Protein AF-A7RIT2-F1 (afdb_monomer)

Secondary structure (DSSP, 8-state):
----------------------------------------SSTTS------PPPPPHHHHHHHHHTS-EEETTEEEPPSS-HHHHHHHHHHHHHTT---PPPPPPP--S-PPP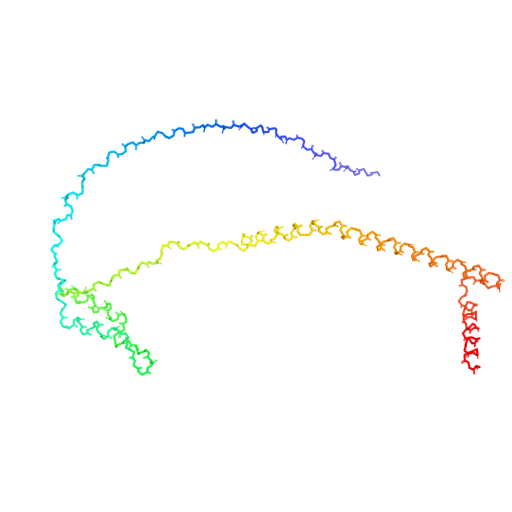---HHHHTHHHHHHHHHHHHHHHHHHHHHHHHHHHHHHHHHHHHHHHHHHHHHHHHHTT--TT-HHHHHHHHHHHHHHHHHHT--

Sequence (198 aa):
MAVEACWSCMRRNFLLAHSLRKFTTPRTLSPIFLSRSSNNAVENVMAQETKPPSVSPEVAQILEDSRPKFINNNWHKPKISARRLAELRKAYIAQGFYWPKKPMIDRGLDKTPKGHKYEREKEERLAKIEENMNNMPRIIEEYRKKMIELRSKRKDERKASNLKAVEAKRMGIHPKDPRGLAAIGQGNKNKKKFQKKV

Organism: Nematostella vectensis (NCBI:txid45351)

Solvent-accessible surface area (backbone atoms only — not comparable to full-atom values): 12991 Å² total; per-residue (Å²): 144,84,86,86,80,83,91,81,82,84,82,80,86,75,89,77,93,75,83,82,75,86,82,85,74,88,80,80,77,73,84,80,80,74,79,78,74,88,75,82,84,69,84,84,75,79,84,68,84,72,72,74,79,80,66,50,71,68,60,50,52,54,55,57,40,47,44,65,45,81,53,96,98,38,79,42,78,36,84,44,51,75,66,58,49,53,54,50,50,52,52,42,46,74,74,68,49,69,73,89,80,76,80,82,75,80,85,63,77,88,75,80,78,88,71,56,72,68,67,75,46,43,62,62,52,50,53,53,51,52,54,50,60,69,45,42,63,60,54,51,50,54,51,51,52,54,53,49,51,54,51,50,52,53,50,50,51,51,50,52,52,50,51,52,39,51,52,31,48,75,72,72,32,63,77,84,43,68,68,61,54,48,53,58,58,50,54,56,52,53,55,56,54,54,68,71,74,110

InterPro domains:
  IPR018472 Large ribosomal subunit protein mL64 [PTHR31761] (14-197)
  IPR040922 Large ribosomal subunit 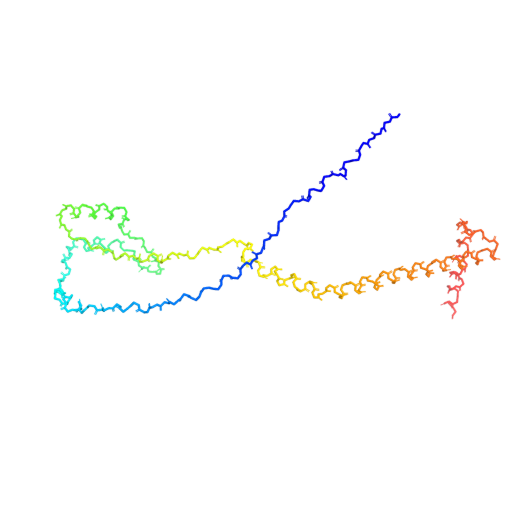protein mL59 domain [PF18126] (41-145)

Radius of gyration: 48.49 Å; Cα contacts (8 Å, |Δi|>4): 53; chains: 1; bounding box: 108×53×108 Å

Structure (mmCIF, N/CA/C/O backbone):
data_AF-A7RIT2-F1
#
_entry.id   AF-A7RIT2-F1
#
loop_
_atom_site.grou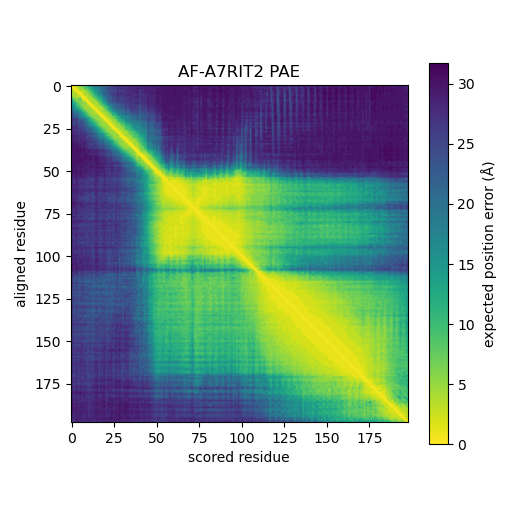p_PDB
_atom_site.id
_atom_site.type_symbol
_atom_site.label_atom_id
_atom_site.label_alt_id
_atom_site.label_comp_id
_atom_site.label_asym_id
_atom_site.label_entity_id
_atom_site.label_seq_id
_atom_site.pdbx_PDB_ins_code
_atom_site.Cartn_x
_atom_site.Cartn_y
_atom_site.Cartn_z
_atom_site.occupancy
_atom_site.B_iso_or_equiv
_atom_site.auth_seq_id
_atom_site.auth_comp_id
_atom_site.auth_asym_id
_atom_site.auth_atom_id
_atom_site.pdbx_PDB_model_num
ATOM 1 N N . MET A 1 1 ? -9.570 -21.641 -57.441 1.00 47.41 1 MET A N 1
ATOM 2 C CA . MET A 1 1 ? -10.403 -20.425 -57.369 1.00 47.41 1 MET A CA 1
ATOM 3 C C . MET A 1 1 ? -11.133 -20.433 -56.039 1.00 47.41 1 MET A C 1
ATOM 5 O O . MET A 1 1 ? -12.094 -21.168 -55.893 1.00 47.41 1 MET A O 1
ATOM 9 N N . ALA A 1 2 ? -10.615 -19.702 -55.057 1.00 42.47 2 ALA A N 1
ATOM 10 C CA . ALA A 1 2 ? -11.253 -19.505 -53.761 1.00 42.47 2 ALA A CA 1
ATOM 11 C C . ALA A 1 2 ? -11.055 -18.030 -53.407 1.00 42.47 2 ALA A C 1
ATOM 13 O O . ALA A 1 2 ? -9.924 -17.575 -53.245 1.00 42.47 2 ALA A O 1
ATOM 14 N N . VAL A 1 3 ? -12.152 -17.278 -53.434 1.00 48.59 3 VAL A N 1
ATOM 15 C CA . VAL A 1 3 ? -12.203 -15.851 -53.121 1.00 48.59 3 VAL A CA 1
ATOM 16 C C . VAL A 1 3 ? -12.725 -15.749 -51.695 1.00 48.59 3 VAL A C 1
ATOM 18 O O . VAL A 1 3 ? -13.909 -15.972 -51.459 1.00 48.59 3 VAL A O 1
ATOM 21 N N . GLU A 1 4 ? -11.839 -15.474 -50.740 1.00 55.44 4 GLU A N 1
ATOM 22 C CA . GLU A 1 4 ? -12.239 -15.203 -49.360 1.00 55.44 4 GLU A CA 1
ATOM 23 C C . GLU A 1 4 ? -12.701 -13.752 -49.225 1.00 55.44 4 GLU A C 1
ATOM 25 O O . GLU A 1 4 ? -12.009 -12.796 -49.582 1.00 55.44 4 GLU A O 1
ATOM 30 N N . ALA A 1 5 ? -13.935 -13.620 -48.749 1.00 52.91 5 ALA A N 1
ATOM 31 C CA . ALA A 1 5 ? -14.679 -12.385 -48.641 1.00 52.91 5 ALA A CA 1
ATOM 32 C C . ALA A 1 5 ? -14.211 -11.526 -47.456 1.00 52.91 5 ALA A C 1
ATOM 34 O O . ALA A 1 5 ? -14.072 -11.977 -46.320 1.00 52.91 5 ALA A O 1
ATOM 35 N N . CYS A 1 6 ? -14.032 -10.244 -47.756 1.00 51.31 6 CYS A N 1
ATOM 36 C CA . CYS A 1 6 ? -13.615 -9.165 -46.877 1.00 51.31 6 CYS A CA 1
ATOM 37 C C . CYS A 1 6 ? -14.692 -8.828 -45.824 1.00 51.31 6 CYS A C 1
ATOM 39 O O . CYS A 1 6 ? -15.740 -8.269 -46.142 1.00 51.31 6 CYS A O 1
ATOM 41 N N . TRP A 1 7 ? -14.417 -9.117 -44.550 1.00 48.72 7 TRP A N 1
ATOM 42 C CA . TRP A 1 7 ? -15.260 -8.798 -43.383 1.00 48.72 7 TRP A CA 1
ATOM 43 C C . TRP A 1 7 ? -15.098 -7.343 -42.881 1.00 48.72 7 TRP A C 1
ATOM 45 O O . TRP A 1 7 ? -15.068 -7.071 -41.683 1.00 48.72 7 TRP A O 1
ATOM 55 N N . SER A 1 8 ? -14.993 -6.372 -43.792 1.00 53.81 8 SER A N 1
ATOM 56 C CA . SER A 1 8 ? -14.710 -4.961 -43.466 1.00 53.81 8 SER A CA 1
ATOM 57 C C . SER A 1 8 ? -15.837 -4.001 -43.877 1.00 53.81 8 SER A C 1
ATOM 59 O O . SER A 1 8 ? -15.589 -2.969 -44.503 1.00 53.81 8 SER A O 1
ATOM 61 N N . CYS A 1 9 ? -17.096 -4.295 -43.538 1.00 49.44 9 CYS A N 1
ATOM 62 C CA . CYS A 1 9 ? -18.169 -3.313 -43.748 1.00 49.44 9 CYS A CA 1
ATOM 63 C C . CYS A 1 9 ? -19.374 -3.474 -42.810 1.00 49.44 9 CYS A C 1
ATOM 65 O O . CYS A 1 9 ? -20.507 -3.649 -43.238 1.00 49.44 9 CYS A O 1
ATOM 67 N N . MET A 1 10 ? -19.148 -3.365 -41.500 1.00 47.25 10 MET A N 1
ATOM 68 C CA . MET A 1 10 ? -20.218 -2.988 -40.568 1.00 47.25 10 MET A CA 1
ATOM 69 C C . MET A 1 10 ? -19.707 -1.948 -39.570 1.00 47.25 10 MET A C 1
ATOM 71 O O . MET A 1 10 ? -19.509 -2.225 -38.391 1.00 47.25 10 MET A O 1
ATOM 75 N N . ARG A 1 11 ? -19.513 -0.711 -40.043 1.00 51.12 11 ARG A N 1
ATOM 76 C CA . ARG A 1 11 ? -19.521 0.464 -39.164 1.00 51.12 11 ARG A CA 1
ATOM 77 C C . ARG A 1 11 ? -20.893 1.114 -39.255 1.00 51.12 11 ARG A C 1
ATOM 79 O O . ARG A 1 11 ? -21.190 1.874 -40.169 1.00 51.12 11 ARG A O 1
ATOM 86 N N . ARG A 1 12 ? -21.733 0.745 -38.288 1.00 53.34 12 ARG A N 1
ATOM 87 C CA . ARG A 1 12 ? -23.002 1.396 -37.973 1.00 53.34 12 ARG A CA 1
ATOM 88 C C . ARG A 1 12 ? -22.729 2.854 -37.606 1.00 53.34 12 ARG A C 1
ATOM 90 O O . ARG A 1 12 ? -22.180 3.135 -36.546 1.00 53.34 12 ARG A O 1
ATOM 97 N N . ASN A 1 13 ? -23.143 3.757 -38.486 1.00 59.09 13 ASN A N 1
ATOM 98 C CA . ASN A 1 13 ? -23.599 5.086 -38.107 1.00 59.09 13 ASN A CA 1
ATOM 99 C C . ASN A 1 13 ? -24.911 4.901 -37.352 1.00 59.09 13 ASN A C 1
ATOM 101 O O . ASN A 1 13 ? -25.901 4.529 -37.973 1.00 59.09 13 ASN A O 1
ATOM 105 N N . PHE A 1 14 ? -24.931 5.128 -36.042 1.00 49.62 14 PHE A N 1
ATOM 106 C CA . PHE A 1 14 ? -26.184 5.308 -35.318 1.00 49.62 14 PHE A CA 1
ATOM 107 C C . PHE A 1 14 ? -25.923 6.121 -34.041 1.00 49.62 14 PHE A C 1
ATOM 109 O O . PHE A 1 14 ? -25.245 5.638 -33.139 1.00 49.62 14 PHE A O 1
ATOM 116 N N . LEU A 1 15 ? -26.548 7.309 -33.994 1.00 54.47 15 LEU A N 1
ATOM 117 C CA . LEU A 1 15 ? -26.974 8.045 -32.791 1.00 54.47 15 LEU A CA 1
ATOM 118 C C . LEU A 1 15 ? -25.874 8.784 -31.995 1.00 54.47 15 LEU A C 1
ATOM 120 O O . LEU A 1 15 ? -24.779 8.283 -31.812 1.00 54.47 15 LEU A O 1
ATOM 124 N N . LEU A 1 16 ? -26.080 9.974 -31.430 1.00 57.88 16 LEU A N 1
ATOM 125 C CA . LEU A 1 16 ? -27.256 10.833 -31.296 1.00 57.88 16 LEU A CA 1
ATOM 126 C C . LEU A 1 16 ? -26.755 12.209 -30.838 1.00 57.88 16 LEU A C 1
ATOM 128 O O . LEU A 1 16 ? -25.911 12.311 -29.947 1.00 57.88 16 LEU A O 1
ATOM 132 N N . ALA A 1 17 ? -27.323 13.259 -31.420 1.00 55.44 17 ALA A N 1
ATOM 133 C CA . ALA A 1 17 ? -27.275 14.599 -30.874 1.00 55.44 17 ALA A CA 1
ATOM 134 C C . ALA A 1 17 ? -28.046 14.626 -29.547 1.00 55.44 17 ALA A C 1
ATOM 136 O O . ALA A 1 17 ? -29.240 14.336 -29.524 1.00 55.44 17 ALA A O 1
ATOM 137 N N . HIS A 1 18 ? -27.389 15.017 -28.456 1.00 57.31 18 HIS A N 1
ATOM 138 C CA . HIS A 1 18 ? -28.082 15.442 -27.246 1.00 57.31 18 HIS A CA 1
ATOM 139 C C . HIS A 1 18 ? -27.617 16.836 -26.841 1.00 57.31 18 HIS A C 1
ATOM 141 O O . HIS A 1 18 ? -26.587 17.050 -26.209 1.00 57.31 18 HIS A O 1
ATOM 147 N N . SER A 1 19 ? -28.453 17.785 -27.254 1.00 54.28 19 SER A N 1
ATOM 148 C CA . SER A 1 19 ? -28.551 19.146 -26.759 1.00 54.28 19 SER A CA 1
ATOM 149 C C . SER A 1 19 ? -28.614 19.164 -25.229 1.00 54.28 19 SER A C 1
ATOM 151 O O . SER A 1 19 ? -29.624 18.759 -24.643 1.00 54.28 19 SER A O 1
ATOM 153 N N . LEU A 1 20 ? -27.587 19.689 -24.568 1.00 55.41 20 LEU A N 1
ATOM 154 C CA . LEU A 1 20 ? -27.696 20.048 -23.158 1.00 55.41 20 LEU A CA 1
ATOM 155 C C . LEU A 1 20 ? -28.367 21.419 -23.058 1.00 55.41 20 LEU A C 1
ATOM 157 O O . LEU A 1 20 ? -27.743 22.474 -23.167 1.00 55.41 20 LEU A O 1
ATOM 161 N N . ARG A 1 21 ? -29.693 21.363 -22.895 1.00 52.91 21 ARG A N 1
ATOM 162 C CA . ARG A 1 21 ? -30.539 22.476 -22.465 1.00 52.91 21 ARG A CA 1
ATOM 163 C C . ARG A 1 21 ? -30.052 22.959 -21.100 1.00 52.91 21 ARG A C 1
ATOM 165 O O . ARG A 1 21 ? -30.035 22.205 -20.132 1.00 52.91 21 ARG A O 1
ATOM 172 N N . LYS A 1 22 ? -29.691 24.237 -21.041 1.00 49.56 22 LYS A N 1
ATOM 173 C CA . LYS A 1 22 ? -29.452 24.997 -19.814 1.00 49.56 22 LYS A CA 1
ATOM 174 C C . LYS A 1 22 ? -30.787 25.140 -19.075 1.00 49.56 22 LYS A C 1
ATOM 176 O O . LYS A 1 22 ? -31.610 25.960 -19.465 1.00 49.56 22 LYS A O 1
ATOM 181 N N . PHE A 1 23 ? -31.021 24.338 -18.040 1.00 47.19 23 PHE A N 1
ATOM 182 C CA . PHE A 1 23 ? -32.108 24.573 -17.087 1.00 47.19 23 PHE A CA 1
ATOM 183 C C . PHE A 1 23 ? -31.569 25.415 -15.930 1.00 47.19 23 PHE A C 1
ATOM 185 O O . PHE A 1 23 ? -31.073 24.904 -14.931 1.00 47.19 23 PHE A O 1
ATOM 192 N N . THR A 1 24 ? -31.637 26.732 -16.095 1.00 49.97 24 THR A N 1
ATOM 193 C CA . THR A 1 24 ? -31.546 27.694 -14.998 1.00 49.97 24 THR A CA 1
ATOM 194 C C . THR A 1 24 ? -32.960 27.949 -14.490 1.00 49.97 24 THR A C 1
ATOM 196 O O . THR A 1 24 ? -33.748 28.602 -15.170 1.00 49.97 24 THR A O 1
ATOM 199 N N . THR A 1 25 ? -33.292 27.451 -13.304 1.00 62.09 25 THR A N 1
ATOM 200 C CA . THR A 1 25 ? -34.474 27.908 -12.561 1.00 62.09 25 THR A CA 1
ATOM 201 C C . THR A 1 25 ? -34.015 28.478 -11.221 1.00 62.09 25 THR A C 1
ATOM 203 O O . THR A 1 25 ? -33.440 27.727 -10.428 1.00 62.09 25 THR A O 1
ATOM 206 N N . PRO A 1 26 ? -34.249 29.770 -10.933 1.00 53.28 26 PRO A N 1
ATOM 207 C CA . PRO A 1 26 ? -34.035 30.319 -9.603 1.00 53.28 26 PRO A CA 1
ATOM 208 C C . PRO A 1 26 ? -35.155 29.823 -8.683 1.00 53.28 26 PRO A C 1
ATOM 210 O O . PRO A 1 26 ? -36.322 30.173 -8.849 1.00 53.28 26 PRO A O 1
ATOM 213 N N . ARG A 1 27 ? -34.813 28.968 -7.717 1.00 50.34 27 ARG A N 1
ATOM 214 C CA . ARG A 1 27 ? -35.744 28.527 -6.675 1.00 50.34 27 ARG A CA 1
ATOM 215 C C . ARG A 1 27 ? -35.796 29.612 -5.601 1.00 50.34 27 ARG A C 1
ATOM 217 O O . ARG A 1 27 ? -34.951 29.654 -4.714 1.00 50.34 27 ARG A O 1
ATOM 224 N N . THR A 1 28 ? -36.773 30.504 -5.709 1.00 56.16 28 THR A N 1
ATOM 225 C CA . THR A 1 28 ? -37.146 31.442 -4.648 1.00 56.16 28 THR A CA 1
ATOM 226 C C . THR A 1 28 ? -37.662 30.640 -3.454 1.00 56.16 28 THR A C 1
ATOM 228 O O . THR A 1 28 ? -38.793 30.155 -3.460 1.00 56.16 28 THR A O 1
ATOM 231 N N . LEU A 1 29 ? -36.816 30.447 -2.444 1.00 59.72 29 LEU A N 1
ATOM 232 C CA . LEU A 1 29 ? -37.243 29.951 -1.141 1.00 59.72 29 LEU A CA 1
ATOM 233 C C . LEU A 1 29 ? -37.845 31.129 -0.376 1.00 59.72 29 LEU A C 1
ATOM 235 O O . LEU A 1 29 ? -37.134 31.977 0.153 1.00 59.72 29 LEU A O 1
ATOM 239 N N . SER A 1 30 ? -39.172 31.189 -0.358 1.00 60.19 30 SER A N 1
ATOM 240 C CA . SER A 1 30 ? -39.924 31.990 0.601 1.00 60.19 30 SER A CA 1
ATOM 241 C C . SER A 1 30 ? -39.539 31.572 2.028 1.00 60.19 30 SER A C 1
ATOM 243 O O . SER A 1 30 ? -39.531 30.368 2.309 1.00 60.19 30 SER A O 1
ATOM 245 N N . PRO A 1 31 ? -39.259 32.512 2.945 1.00 54.12 31 PRO A N 1
ATOM 246 C CA . PRO A 1 31 ? -39.079 32.178 4.347 1.00 54.12 31 PRO A CA 1
ATOM 247 C C . PRO A 1 31 ? -40.430 31.728 4.909 1.00 54.12 31 PRO A C 1
ATOM 249 O O . PRO A 1 31 ? -41.347 32.527 5.086 1.00 54.12 31 PRO A O 1
ATOM 252 N N . ILE A 1 32 ? -40.566 30.426 5.162 1.00 56.50 32 ILE A N 1
ATOM 253 C CA . ILE A 1 32 ? -41.667 29.895 5.962 1.00 56.50 32 ILE A CA 1
ATOM 254 C C . ILE A 1 32 ? -41.436 30.411 7.378 1.00 56.50 32 ILE A C 1
ATOM 256 O O . ILE A 1 32 ? -40.551 29.955 8.102 1.00 56.50 32 ILE A O 1
ATOM 260 N N . PHE A 1 33 ? -42.217 31.426 7.723 1.00 46.16 33 PHE A N 1
ATOM 261 C CA . PHE A 1 33 ? -42.331 32.012 9.044 1.00 46.16 33 PHE A CA 1
ATOM 262 C C . PHE A 1 33 ? -42.923 30.945 9.978 1.00 46.16 33 PHE A C 1
ATOM 264 O O . PHE A 1 33 ? -44.136 30.842 10.143 1.00 46.16 33 PHE A O 1
ATOM 271 N N . LEU A 1 34 ? -42.072 30.083 10.545 1.00 56.16 34 LEU A N 1
ATOM 272 C CA . LEU A 1 34 ? -42.471 29.223 11.653 1.00 56.16 34 LEU A CA 1
ATOM 273 C C . LEU A 1 34 ? -42.639 30.111 12.884 1.00 56.16 34 LEU A C 1
ATOM 275 O O . LEU A 1 34 ? -41.675 30.451 13.569 1.00 56.16 34 LEU A O 1
ATOM 279 N N . SER A 1 35 ? -43.889 30.477 13.160 1.00 55.69 35 SER A N 1
ATOM 280 C CA . SER A 1 35 ? -44.325 30.954 14.464 1.00 55.69 35 SER A CA 1
ATOM 281 C C . SER A 1 35 ? -43.945 29.902 15.507 1.00 55.69 35 SER A C 1
ATOM 283 O O . SER A 1 35 ? -44.621 28.881 15.666 1.00 55.69 35 SER A O 1
ATOM 285 N N . ARG A 1 36 ? -42.815 30.121 16.183 1.00 52.69 36 ARG A N 1
ATOM 286 C CA . ARG A 1 36 ? -42.348 29.292 17.291 1.0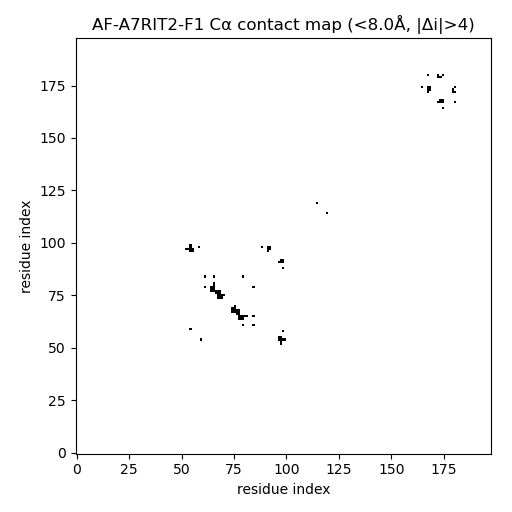0 52.69 36 ARG A CA 1
ATOM 287 C C . ARG A 1 36 ? -43.299 29.517 18.462 1.00 52.69 36 ARG A C 1
ATOM 289 O O . ARG A 1 36 ? -43.132 30.442 19.248 1.00 52.69 36 ARG A O 1
ATOM 296 N N . SER A 1 37 ? -44.336 28.686 18.488 1.00 51.06 37 SER A N 1
ATOM 297 C CA . SER A 1 37 ? -45.316 28.567 19.558 1.00 51.06 37 SER A CA 1
ATOM 298 C C . SER A 1 37 ? -44.599 28.461 20.905 1.00 51.06 37 SER A C 1
ATOM 300 O O . SER A 1 37 ? -43.675 27.665 21.090 1.00 51.06 37 SER A O 1
ATOM 302 N N . SER A 1 38 ? -45.007 29.332 21.817 1.00 54.09 38 SER A N 1
ATOM 303 C CA . SER A 1 38 ? -44.515 29.531 23.173 1.00 54.09 38 SER A CA 1
ATOM 304 C C . SER A 1 38 ? -44.908 28.383 24.110 1.00 54.09 38 SER A C 1
ATOM 306 O O . SER A 1 38 ? -45.595 28.600 25.103 1.00 54.09 38 SER A O 1
ATOM 308 N N . ASN A 1 39 ? -44.457 27.163 23.822 1.00 56.09 39 ASN A N 1
ATOM 309 C CA . ASN A 1 39 ? -44.731 25.981 24.650 1.00 56.09 39 ASN A CA 1
ATOM 310 C C . ASN A 1 39 ? -43.562 25.606 25.580 1.00 56.09 39 ASN A C 1
ATOM 312 O O . ASN A 1 39 ? -43.403 24.446 25.931 1.00 56.09 39 ASN A O 1
ATOM 316 N N . ASN A 1 40 ? -42.741 26.570 26.011 1.00 54.03 40 ASN A N 1
ATOM 317 C CA . ASN A 1 40 ? -41.611 26.306 26.919 1.00 54.03 40 ASN A CA 1
ATOM 318 C C . ASN A 1 40 ? -41.947 26.482 28.413 1.00 54.03 40 ASN A C 1
ATOM 320 O O . ASN A 1 40 ? -41.046 26.451 29.245 1.00 54.03 40 ASN A O 1
ATOM 324 N N . ALA A 1 41 ? -43.215 26.686 28.779 1.00 50.34 41 ALA A N 1
ATOM 325 C CA . ALA A 1 41 ? -43.589 27.014 30.158 1.00 50.34 41 ALA A CA 1
ATOM 326 C C . ALA A 1 41 ? -44.077 25.823 31.010 1.00 50.34 41 ALA A C 1
ATOM 328 O O . ALA A 1 41 ? -44.383 26.032 32.179 1.00 50.34 41 ALA A O 1
ATOM 329 N N . VAL A 1 42 ? -44.157 24.592 30.478 1.00 50.56 42 VAL A N 1
ATOM 330 C CA . VAL A 1 42 ? -44.819 23.472 31.196 1.00 50.56 42 VAL A CA 1
ATOM 331 C C . VAL A 1 42 ? -43.903 22.279 31.520 1.00 50.56 42 VAL A C 1
ATOM 333 O O . VAL A 1 42 ? -44.276 21.439 32.327 1.00 50.56 42 VAL A O 1
ATOM 336 N N . GLU A 1 43 ? -42.667 22.207 31.018 1.00 51.88 43 GLU A N 1
ATOM 337 C CA . GLU A 1 43 ? -41.796 21.040 31.292 1.00 51.88 43 GLU A CA 1
ATOM 338 C C . GLU A 1 43 ? -40.984 21.107 32.601 1.00 51.88 43 GLU A C 1
ATOM 340 O O . GLU A 1 43 ? -40.248 20.175 32.907 1.00 51.88 43 GLU A O 1
ATOM 345 N N . ASN A 1 44 ? -41.135 22.155 33.417 1.00 54.03 44 ASN A N 1
ATOM 346 C CA . ASN A 1 44 ? -40.336 22.339 34.642 1.00 54.03 44 ASN A CA 1
ATOM 347 C C . ASN A 1 44 ? -41.079 22.067 35.961 1.00 54.03 44 ASN A C 1
ATOM 349 O O . ASN A 1 44 ? -40.624 22.475 37.029 1.00 54.03 44 ASN A O 1
ATOM 353 N N . VAL A 1 45 ? -42.203 21.353 35.923 1.00 49.38 45 VAL A N 1
ATOM 354 C CA . VAL A 1 45 ? -42.926 20.935 37.131 1.00 49.38 45 VAL A CA 1
ATOM 355 C C . VAL A 1 45 ? -42.819 19.415 37.232 1.00 49.38 45 VAL A C 1
ATOM 357 O O . VAL A 1 45 ? -43.350 18.726 36.374 1.00 49.38 45 VAL A O 1
ATOM 360 N N . MET A 1 46 ? -42.158 18.903 38.278 1.00 47.19 46 MET A N 1
ATOM 361 C CA . MET A 1 46 ? -41.952 17.471 38.615 1.00 47.19 46 MET A CA 1
ATOM 362 C C . MET A 1 46 ? -40.582 16.846 38.292 1.00 47.19 46 MET A C 1
ATOM 364 O O . MET A 1 46 ? -40.470 15.627 38.210 1.00 47.19 46 MET A O 1
ATOM 368 N N . ALA A 1 47 ? -39.493 17.617 38.273 1.00 52.19 47 ALA A N 1
ATOM 369 C CA . ALA A 1 47 ? -38.187 17.058 38.647 1.00 52.19 47 ALA A CA 1
ATOM 370 C C . ALA A 1 47 ? -38.068 17.017 40.183 1.00 52.19 47 ALA A C 1
ATOM 372 O O . ALA A 1 47 ? -37.185 17.632 40.774 1.00 52.19 47 ALA A O 1
ATOM 373 N N . GLN A 1 48 ? -39.005 16.340 40.858 1.00 53.50 48 GLN A N 1
ATOM 374 C CA . GLN A 1 48 ? -38.748 15.934 42.234 1.00 53.50 48 GLN A CA 1
ATOM 375 C C . GLN A 1 48 ? -37.592 14.940 42.161 1.00 53.50 48 GLN A C 1
ATOM 377 O O . GLN A 1 48 ? -37.704 13.913 41.493 1.00 53.50 48 GLN A O 1
ATOM 382 N N . GLU A 1 49 ? -36.472 15.265 42.803 1.00 56.06 49 GLU A N 1
ATOM 383 C CA . GLU A 1 49 ? -35.350 14.356 43.017 1.00 56.06 49 GLU A CA 1
ATOM 384 C C . GLU A 1 49 ? -35.828 13.165 43.865 1.00 56.06 49 GLU A C 1
ATOM 386 O O . GLU A 1 49 ? -35.577 13.071 45.067 1.00 56.06 49 GLU A O 1
ATOM 391 N N . THR A 1 50 ? -36.570 12.234 43.266 1.00 60.47 50 THR A N 1
ATOM 392 C CA . THR A 1 50 ? -36.852 10.950 43.892 1.00 60.47 50 THR A CA 1
ATOM 393 C C . THR A 1 50 ? -35.515 10.238 43.965 1.00 60.47 50 THR A C 1
ATOM 395 O O . THR A 1 50 ? -35.021 9.724 42.956 1.00 60.47 50 THR A O 1
ATOM 398 N N . LYS A 1 51 ? -34.888 10.266 45.147 1.00 62.91 51 LYS A N 1
ATOM 399 C CA . LYS A 1 51 ? -33.697 9.465 45.435 1.00 62.91 51 LYS A CA 1
ATOM 400 C C . LYS A 1 51 ? -33.947 8.058 44.880 1.00 62.91 51 LYS A C 1
ATOM 402 O O . LYS A 1 51 ? -35.026 7.511 45.134 1.00 62.91 51 LYS A O 1
ATOM 407 N N . PRO A 1 52 ? -33.015 7.492 44.091 1.00 68.56 52 PRO A N 1
ATOM 408 C CA . PRO A 1 52 ? -33.211 6.164 43.535 1.00 68.56 52 PRO A CA 1
ATOM 409 C C . PRO A 1 52 ? -33.538 5.197 44.680 1.00 68.56 52 PRO A C 1
ATOM 411 O O . PRO A 1 52 ? -32.983 5.361 45.773 1.00 68.56 52 PRO A O 1
ATOM 414 N N . PRO A 1 53 ? -34.439 4.222 44.463 1.00 75.31 53 PRO A N 1
ATOM 415 C CA . PRO A 1 53 ? -34.799 3.275 45.506 1.00 75.31 53 PRO A CA 1
ATOM 416 C C . PRO A 1 53 ? -33.526 2.652 46.084 1.00 75.31 53 PRO A C 1
ATOM 418 O O . PRO A 1 53 ? -32.620 2.253 45.345 1.00 75.31 53 PRO A O 1
ATOM 421 N N . SER A 1 54 ? -33.443 2.647 47.416 1.00 82.12 54 SER A N 1
ATOM 422 C CA . SER A 1 54 ? -32.274 2.152 48.138 1.00 82.12 54 SER A CA 1
ATOM 423 C C . SER A 1 54 ? -31.992 0.704 47.730 1.00 82.12 54 SER A C 1
ATOM 425 O O . SER A 1 54 ? -32.888 -0.141 47.752 1.00 82.12 54 SER A O 1
ATOM 427 N N . VAL A 1 55 ? -30.759 0.420 47.307 1.00 88.31 55 VAL A N 1
ATOM 428 C CA . VAL A 1 55 ? -30.340 -0.932 46.914 1.00 88.31 55 VAL A CA 1
ATOM 429 C C . VAL A 1 55 ? -30.225 -1.786 48.177 1.00 88.31 55 VAL A C 1
ATOM 431 O O . VAL A 1 55 ? -29.576 -1.382 49.140 1.00 88.31 55 VAL A O 1
ATOM 434 N N . SER A 1 56 ? -30.824 -2.978 48.177 1.00 92.06 56 SER A N 1
ATOM 435 C CA . SER A 1 56 ? -30.700 -3.926 49.294 1.00 92.06 56 SER A CA 1
ATOM 436 C C . SER A 1 56 ? -29.231 -4.312 49.545 1.00 92.06 56 SER A C 1
ATOM 438 O O . SER A 1 56 ? -28.486 -4.467 48.569 1.00 92.06 56 SER A O 1
ATOM 440 N N . PRO A 1 57 ? -28.811 -4.553 50.802 1.00 93.75 57 PRO A N 1
ATOM 441 C CA . PRO A 1 57 ? -27.410 -4.820 51.146 1.00 93.75 57 PRO A CA 1
ATOM 442 C C . PRO A 1 57 ? -26.833 -6.058 50.440 1.00 93.75 57 PRO A C 1
ATOM 444 O O . PRO A 1 57 ? -25.672 -6.048 50.037 1.00 93.75 57 PRO A O 1
ATOM 447 N N . GLU A 1 58 ? -27.647 -7.091 50.202 1.00 93.38 58 GLU A N 1
ATOM 448 C CA . GLU A 1 58 ? -27.227 -8.294 49.467 1.00 93.38 58 GLU A CA 1
ATOM 449 C C . GLU A 1 58 ? -26.865 -7.985 48.009 1.00 93.38 58 GLU A C 1
ATOM 451 O O . GLU A 1 58 ? -25.797 -8.356 47.518 1.00 93.38 58 GLU A O 1
ATOM 456 N N . VAL A 1 59 ? -27.730 -7.238 47.317 1.00 94.75 59 VAL A N 1
ATOM 457 C CA . VAL A 1 59 ? -27.4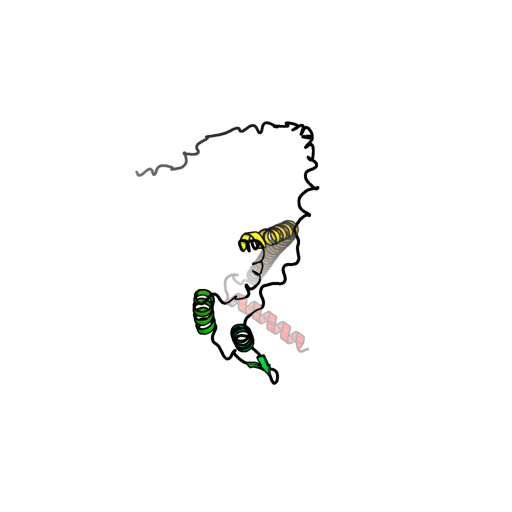81 -6.803 45.935 1.00 94.75 59 VAL A CA 1
ATOM 458 C C . VAL A 1 59 ? -26.239 -5.911 45.868 1.00 94.75 59 VAL A C 1
ATOM 460 O O . VAL A 1 59 ? -25.460 -6.035 44.923 1.00 94.75 59 VAL A O 1
ATOM 463 N N . ALA A 1 60 ? -26.001 -5.060 46.873 1.00 93.31 60 ALA A N 1
ATOM 464 C CA . ALA A 1 60 ? -24.795 -4.235 46.939 1.00 93.31 60 ALA A CA 1
ATOM 465 C C . ALA A 1 60 ? -23.513 -5.088 47.001 1.00 93.31 60 ALA A C 1
ATOM 467 O O . ALA A 1 60 ? -22.605 -4.873 46.195 1.00 93.31 60 ALA A O 1
ATOM 468 N N . GLN A 1 61 ? -23.473 -6.117 47.855 1.00 95.06 61 GLN A N 1
ATOM 469 C CA . GLN A 1 61 ? -22.331 -7.039 47.948 1.00 95.06 61 GLN A CA 1
ATOM 470 C C . GLN A 1 61 ? -22.096 -7.810 46.642 1.00 95.06 61 GLN A C 1
ATOM 472 O O . GLN A 1 61 ? -20.963 -7.906 46.166 1.00 95.06 61 GLN A O 1
ATOM 477 N N . ILE A 1 62 ? -23.165 -8.303 46.004 1.00 96.06 62 ILE A N 1
ATOM 478 C CA . ILE A 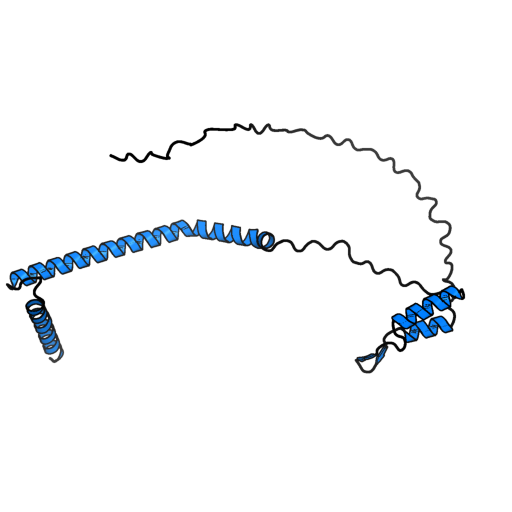1 62 ? -23.068 -8.998 44.709 1.00 96.06 62 ILE A CA 1
ATOM 479 C C . ILE A 1 62 ? -22.467 -8.072 43.643 1.00 96.06 62 ILE A C 1
ATOM 481 O O . ILE A 1 62 ? -21.641 -8.498 42.830 1.00 96.06 62 ILE A O 1
ATOM 485 N N . LEU A 1 63 ? -22.862 -6.797 43.635 1.00 94.38 63 LEU A N 1
ATOM 486 C CA . LEU A 1 63 ? -22.336 -5.814 42.691 1.00 94.38 63 LEU A CA 1
ATOM 487 C C . LEU A 1 63 ? -20.859 -5.495 42.947 1.00 94.38 63 LEU A C 1
ATOM 489 O O . LEU A 1 63 ? -20.119 -5.327 41.976 1.00 94.38 63 LEU A O 1
ATOM 493 N N . GLU A 1 64 ? -20.406 -5.455 44.197 1.00 94.69 64 GLU A N 1
ATOM 494 C CA . GLU A 1 64 ? -18.986 -5.288 44.529 1.00 94.69 64 GLU A CA 1
ATOM 495 C C . GLU A 1 64 ? -18.144 -6.486 44.082 1.00 94.69 64 GLU A C 1
ATOM 497 O O . GLU A 1 64 ? -17.116 -6.311 43.425 1.00 94.69 64 GLU A O 1
ATOM 502 N N . ASP A 1 65 ? -18.609 -7.704 44.358 1.00 96.62 65 ASP A N 1
ATOM 503 C CA . ASP A 1 65 ? -17.918 -8.943 43.982 1.00 96.62 65 ASP A CA 1
ATOM 504 C C . ASP A 1 65 ? -17.922 -9.207 42.468 1.00 96.62 65 ASP A C 1
ATOM 506 O O . ASP A 1 65 ? -17.108 -9.985 41.954 1.00 96.62 65 ASP A O 1
ATOM 510 N N . SER A 1 66 ? -18.816 -8.535 41.739 1.00 96.00 66 SER A N 1
ATOM 511 C CA . SER A 1 66 ? -18.881 -8.571 40.279 1.00 96.00 66 SER A CA 1
ATOM 512 C C . SER A 1 66 ? -17.852 -7.700 39.568 1.00 96.00 66 SER A C 1
ATOM 514 O O . SER A 1 66 ? -17.632 -7.868 38.364 1.00 96.00 66 SER A O 1
ATOM 516 N N . ARG A 1 67 ? -17.250 -6.737 40.273 1.00 94.75 67 ARG A N 1
ATOM 517 C CA . ARG A 1 67 ? -16.273 -5.819 39.686 1.00 94.75 67 ARG A CA 1
ATOM 518 C C . ARG A 1 67 ? -14.879 -6.453 39.743 1.00 94.75 67 ARG A C 1
ATOM 520 O O . ARG A 1 67 ? -14.516 -7.028 40.770 1.00 94.75 67 ARG A O 1
ATOM 527 N N . PRO A 1 68 ? -14.079 -6.365 38.664 1.00 97.25 68 PRO A N 1
ATOM 528 C CA . PRO A 1 68 ? -12.678 -6.754 38.735 1.00 97.25 68 PRO A CA 1
ATOM 529 C C . PRO A 1 68 ? -11.943 -5.832 39.714 1.00 97.25 68 PRO A C 1
ATOM 531 O O . PRO A 1 68 ? -12.240 -4.637 39.791 1.00 97.25 68 PRO A O 1
ATOM 534 N N . LYS A 1 69 ? -10.989 -6.387 40.463 1.00 97.12 69 LYS A N 1
ATOM 535 C CA . LYS A 1 69 ? -10.194 -5.639 41.446 1.00 97.12 69 LYS A CA 1
ATOM 536 C C . LYS A 1 69 ? -8.764 -5.512 40.949 1.00 97.12 69 LYS A C 1
ATOM 538 O O . LYS A 1 69 ? -8.190 -6.482 40.459 1.00 97.12 69 LYS A O 1
ATOM 543 N N . PHE A 1 70 ? -8.201 -4.320 41.081 1.00 97.44 70 PHE A N 1
ATOM 544 C CA . PHE A 1 70 ? -6.797 -4.074 40.789 1.00 97.44 70 PHE A CA 1
ATOM 545 C C . PHE A 1 70 ? -5.982 -4.317 42.063 1.00 97.44 70 PHE A C 1
ATOM 547 O O . PHE A 1 70 ? -6.161 -3.606 43.048 1.00 97.44 70 PHE A O 1
ATOM 554 N N . ILE A 1 71 ? -5.157 -5.366 42.070 1.00 96.75 71 ILE A N 1
ATOM 555 C CA . ILE A 1 71 ? -4.355 -5.791 43.227 1.00 96.75 71 ILE A CA 1
ATOM 556 C C . ILE A 1 71 ? -2.943 -6.080 42.719 1.00 96.75 71 ILE A C 1
ATOM 558 O O . ILE A 1 71 ? -2.777 -6.819 41.751 1.00 96.75 71 ILE A O 1
ATOM 562 N N . ASN A 1 72 ? -1.924 -5.507 43.363 1.00 94.75 72 ASN A N 1
ATOM 563 C CA . ASN A 1 72 ? -0.510 -5.764 43.057 1.00 94.75 72 ASN A CA 1
ATOM 564 C C . ASN A 1 72 ? -0.171 -5.612 41.560 1.00 94.75 72 ASN A C 1
ATOM 566 O O . ASN A 1 72 ? 0.430 -6.499 40.959 1.00 94.75 72 ASN A O 1
ATOM 570 N N . ASN A 1 73 ? -0.605 -4.507 40.945 1.00 96.75 73 ASN A N 1
ATOM 571 C CA . ASN A 1 73 ? -0.444 -4.207 39.515 1.00 96.75 73 ASN A CA 1
ATOM 572 C C . ASN A 1 73 ? -1.136 -5.165 38.530 1.00 96.75 73 ASN A C 1
ATOM 574 O O . ASN A 1 73 ? -0.978 -5.008 37.321 1.00 96.75 73 ASN A O 1
ATOM 578 N N . ASN A 1 74 ? -1.955 -6.101 39.012 1.00 97.12 74 ASN A N 1
ATOM 579 C CA . ASN A 1 74 ? -2.698 -7.036 38.180 1.00 97.12 74 ASN A CA 1
ATOM 580 C C . ASN A 1 74 ? -4.208 -6.864 38.361 1.00 97.12 74 ASN A C 1
ATOM 582 O O . ASN A 1 74 ? -4.724 -6.637 39.457 1.00 97.12 74 ASN A O 1
ATOM 586 N N . TRP A 1 75 ? -4.946 -7.019 37.263 1.00 97.62 75 TRP A N 1
ATOM 587 C CA . TRP A 1 75 ? -6.402 -7.076 37.298 1.00 97.62 75 TRP A CA 1
ATOM 588 C C . TRP A 1 75 ? -6.853 -8.493 37.637 1.00 97.62 75 TRP A C 1
ATOM 590 O O . TRP A 1 75 ? -6.743 -9.413 36.825 1.00 97.62 75 TRP A O 1
ATOM 600 N N . HIS A 1 76 ? -7.392 -8.670 38.837 1.00 97.25 76 HIS A N 1
ATOM 601 C CA . HIS A 1 76 ? -8.003 -9.925 39.240 1.00 97.25 76 HIS A CA 1
ATOM 602 C C . HIS A 1 76 ? -9.419 -10.034 38.674 1.00 97.25 76 HIS A C 1
ATOM 604 O O . HIS A 1 76 ? -10.198 -9.074 38.664 1.00 97.25 76 HIS A O 1
ATOM 610 N N . LYS A 1 77 ? -9.759 -11.244 38.216 1.00 97.19 77 LYS A N 1
ATOM 611 C CA . LYS A 1 77 ? -11.107 -11.589 37.756 1.00 97.19 77 LYS A CA 1
ATOM 612 C C . LYS A 1 77 ? -12.119 -11.383 38.896 1.00 97.19 77 LYS A C 1
ATOM 614 O O . LYS A 1 77 ? -11.763 -11.589 40.058 1.00 97.19 77 LYS A O 1
ATOM 619 N N . PRO A 1 78 ? -13.370 -11.003 38.587 1.00 97.88 78 PRO A N 1
ATOM 620 C CA . PRO A 1 78 ? -14.406 -10.895 39.606 1.00 97.88 78 PRO A CA 1
ATOM 621 C C . PRO A 1 78 ? -14.684 -12.260 40.241 1.00 97.88 78 PRO A C 1
ATOM 623 O O . PRO A 1 78 ? -14.528 -13.298 39.590 1.00 97.88 78 PRO A O 1
ATOM 626 N N . LYS A 1 79 ? -15.137 -12.262 41.499 1.00 97.31 79 LYS A N 1
ATOM 627 C CA . LYS A 1 79 ? -15.494 -13.506 42.199 1.00 97.31 79 LYS A CA 1
ATOM 628 C C . LYS A 1 79 ? -16.704 -14.181 41.554 1.00 97.31 79 LYS A C 1
ATOM 630 O O . LYS A 1 79 ? -16.805 -15.405 41.531 1.00 97.31 79 LYS A O 1
ATOM 635 N N . ILE A 1 80 ? -17.624 -13.374 41.023 1.00 97.00 80 ILE A N 1
ATOM 636 C CA . ILE A 1 80 ? -18.843 -13.833 40.356 1.00 97.00 80 ILE A CA 1
ATOM 637 C C . ILE A 1 80 ? -18.672 -13.670 38.844 1.00 97.00 80 ILE A C 1
ATOM 639 O O . ILE A 1 80 ? -18.378 -12.584 38.346 1.00 97.00 80 ILE A O 1
ATOM 643 N N . SER A 1 81 ? -18.884 -14.754 38.096 1.00 97.25 81 SER A N 1
ATOM 644 C CA . SER A 1 81 ? -18.858 -14.718 36.632 1.00 97.25 81 SER A CA 1
ATOM 645 C C . SER A 1 81 ? -20.032 -13.905 36.071 1.00 97.25 81 SER A C 1
ATOM 647 O O . SER A 1 81 ? -21.109 -13.845 36.665 1.00 97.25 81 SER A O 1
ATOM 649 N N . ALA A 1 82 ? -19.865 -13.318 34.882 1.00 96.19 82 ALA A N 1
ATOM 650 C CA . ALA A 1 82 ? -20.916 -12.513 34.251 1.00 96.19 82 ALA A CA 1
ATOM 651 C C . ALA A 1 82 ? -22.227 -13.297 34.036 1.00 96.19 82 ALA A C 1
ATOM 653 O O . ALA A 1 82 ? -23.313 -12.738 34.186 1.00 96.19 82 ALA A O 1
ATOM 654 N N . ARG A 1 83 ? -22.129 -14.602 33.739 1.00 97.44 83 ARG A N 1
ATOM 655 C CA . ARG A 1 83 ? -23.289 -15.494 33.607 1.00 97.44 83 ARG A CA 1
ATOM 656 C C . ARG A 1 83 ? -24.018 -15.668 34.939 1.00 97.44 83 ARG A C 1
ATOM 658 O O . ARG A 1 83 ? -25.219 -15.423 34.995 1.00 97.44 83 ARG A O 1
ATOM 665 N N . ARG A 1 84 ? -23.290 -16.014 36.008 1.00 97.94 84 ARG A N 1
ATOM 666 C CA . ARG A 1 84 ? -23.867 -16.179 37.351 1.00 97.94 84 ARG A CA 1
ATOM 667 C C . ARG A 1 84 ? -24.496 -14.877 37.847 1.00 97.94 84 ARG A C 1
ATOM 669 O O . ARG A 1 84 ? -25.565 -14.901 38.440 1.00 97.94 84 ARG A O 1
ATOM 676 N N . LEU A 1 85 ? -23.888 -13.728 37.545 1.00 97.00 85 LEU A N 1
ATOM 677 C CA . LEU A 1 85 ? -24.473 -12.422 37.847 1.00 97.00 85 LEU A CA 1
ATOM 678 C C . LEU A 1 85 ? -25.799 -12.186 37.116 1.00 97.00 85 LEU A C 1
ATOM 680 O O . LEU A 1 85 ? -26.722 -11.628 37.701 1.00 97.00 85 LEU A O 1
ATOM 684 N N . ALA A 1 86 ? -25.910 -12.588 35.847 1.00 96.62 86 ALA A N 1
ATOM 685 C CA . ALA A 1 86 ? -27.156 -12.461 35.094 1.00 96.62 86 ALA A CA 1
ATOM 686 C C . ALA A 1 86 ? -28.265 -13.368 35.656 1.00 96.62 86 ALA A C 1
ATOM 688 O O . ALA A 1 86 ? -29.422 -12.953 35.695 1.00 96.62 86 ALA A O 1
ATOM 689 N N . GLU A 1 87 ? -27.915 -14.573 36.114 1.00 97.88 87 GLU A N 1
ATOM 690 C CA . GLU A 1 87 ? -28.830 -15.495 36.802 1.00 97.88 87 GLU A CA 1
ATOM 691 C C . GLU A 1 87 ? -29.303 -14.907 38.142 1.00 97.88 87 GLU A C 1
ATOM 693 O O . GLU A 1 87 ? -30.510 -14.794 38.358 1.00 97.88 87 GLU A O 1
ATOM 698 N N . LEU A 1 88 ? -28.377 -14.423 38.983 1.00 97.06 88 LEU A N 1
ATOM 699 C CA . LEU A 1 88 ? -28.703 -13.736 40.241 1.00 97.06 88 LEU A CA 1
ATOM 700 C C . LEU A 1 88 ? -29.587 -12.512 39.995 1.00 97.06 88 LEU A C 1
ATOM 702 O O . LEU A 1 88 ? -30.617 -12.354 40.638 1.00 97.06 88 LEU A O 1
ATOM 706 N N . ARG A 1 89 ? -29.250 -11.677 39.008 1.00 96.00 89 ARG A N 1
ATOM 707 C CA . ARG A 1 89 ? -30.061 -10.513 38.645 1.00 96.00 89 ARG A CA 1
ATOM 708 C C . ARG A 1 89 ? -31.504 -10.901 38.322 1.00 96.00 89 ARG A C 1
ATOM 710 O O . ARG A 1 89 ? -32.415 -10.225 38.782 1.00 96.00 89 ARG A O 1
ATOM 717 N N . LYS A 1 90 ? -31.725 -11.964 37.541 1.00 97.06 90 LYS A N 1
ATOM 718 C CA . LYS A 1 90 ? -33.082 -12.449 37.230 1.00 97.06 90 LYS A CA 1
ATOM 719 C C . LYS A 1 90 ? -33.811 -12.923 38.489 1.00 97.06 90 LYS A C 1
ATOM 721 O O . LYS A 1 90 ? -34.966 -12.554 38.669 1.00 97.06 90 LYS A O 1
ATOM 726 N N . ALA A 1 91 ? -33.137 -13.685 39.353 1.00 97.25 91 ALA A N 1
ATOM 727 C CA . ALA A 1 91 ? -33.713 -14.198 40.597 1.00 97.25 91 ALA A CA 1
ATOM 728 C C . ALA A 1 91 ? -34.125 -13.070 41.561 1.00 97.25 91 ALA A C 1
ATOM 730 O O . ALA A 1 91 ? -35.265 -13.036 42.011 1.00 97.25 91 ALA A O 1
ATOM 731 N N . TYR A 1 92 ? -33.240 -12.102 41.807 1.00 95.44 92 TYR A N 1
ATOM 732 C CA . TYR A 1 92 ? -33.511 -10.975 42.705 1.00 95.44 92 TYR A CA 1
ATOM 733 C C . TYR A 1 92 ? -34.574 -10.018 42.147 1.00 95.44 92 TYR A C 1
ATOM 735 O O . TYR A 1 92 ? -35.405 -9.519 42.900 1.00 95.44 92 TYR A O 1
ATOM 743 N N . ILE A 1 93 ? -34.613 -9.808 40.825 1.00 95.25 93 ILE A N 1
ATOM 744 C CA . ILE A 1 93 ? -35.706 -9.056 40.188 1.00 95.25 93 ILE A CA 1
ATOM 745 C C . ILE A 1 93 ? -37.044 -9.789 40.363 1.00 95.25 93 ILE A C 1
ATOM 747 O O . ILE A 1 93 ? -38.044 -9.142 40.659 1.00 95.25 93 ILE A O 1
ATOM 751 N N . ALA A 1 94 ? -37.075 -11.119 40.218 1.00 96.38 94 ALA A N 1
ATOM 752 C CA . ALA A 1 94 ? -38.291 -11.913 40.422 1.00 96.38 94 ALA A CA 1
ATOM 753 C C . ALA A 1 94 ? -38.790 -11.873 41.878 1.00 96.38 94 ALA A C 1
ATOM 755 O O . ALA A 1 94 ? -39.991 -11.923 42.116 1.00 96.38 94 ALA A O 1
ATOM 756 N N . GLN A 1 95 ? -37.876 -11.729 42.840 1.00 95.50 95 GLN A N 1
ATOM 757 C CA . GLN A 1 95 ? -38.181 -11.529 44.261 1.00 95.50 95 GLN A CA 1
ATOM 758 C C . GLN A 1 95 ? -38.619 -10.089 44.600 1.00 95.50 95 GLN A C 1
ATOM 760 O O . GLN A 1 95 ? -38.9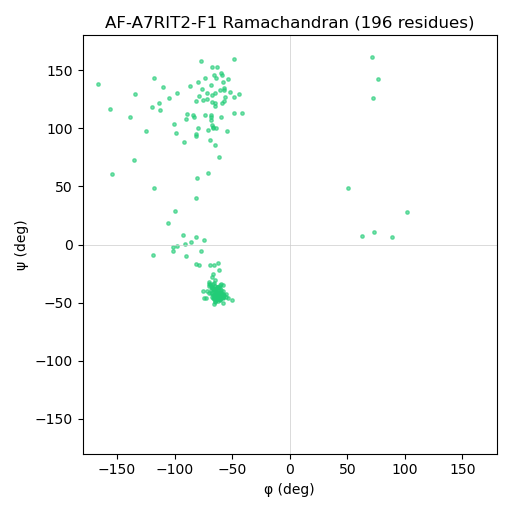97 -9.820 45.736 1.00 95.50 95 GLN A O 1
ATOM 765 N N . GLY A 1 96 ? -38.572 -9.159 43.640 1.00 93.94 96 GLY A N 1
ATOM 766 C CA . GLY A 1 96 ? -38.973 -7.762 43.829 1.00 93.94 96 GLY A CA 1
ATOM 767 C C . GLY A 1 96 ? -37.859 -6.825 44.306 1.00 93.94 96 GLY A C 1
ATOM 768 O O . GLY A 1 96 ? -38.125 -5.654 44.573 1.00 93.94 96 GLY A O 1
ATOM 769 N N . PHE A 1 97 ? -36.606 -7.286 44.385 1.00 94.31 97 PHE A N 1
ATOM 770 C CA . PHE A 1 97 ? -35.484 -6.420 44.743 1.00 94.31 97 PHE A CA 1
ATOM 771 C C . PHE A 1 97 ? -35.103 -5.478 43.599 1.00 94.31 97 PHE A C 1
ATOM 773 O O . PHE A 1 97 ? -35.083 -5.838 42.417 1.00 94.31 97 PHE A O 1
ATOM 780 N N . TYR A 1 98 ? -34.726 -4.253 43.963 1.00 93.69 98 TYR A N 1
ATOM 781 C CA . TYR A 1 98 ? -34.257 -3.259 43.009 1.00 93.69 98 TYR A CA 1
ATOM 782 C C . TYR A 1 98 ? -32.825 -3.558 42.540 1.00 93.69 98 TYR A C 1
ATOM 784 O O . TYR A 1 98 ? -31.892 -3.632 43.341 1.00 93.69 98 TYR A O 1
ATOM 792 N N . TRP A 1 99 ? -32.639 -3.677 41.219 1.00 93.00 99 TRP A N 1
ATOM 793 C CA . TRP A 1 99 ? -31.328 -3.870 40.594 1.00 93.00 99 TRP A CA 1
ATOM 794 C C . TRP A 1 99 ? -30.927 -2.650 39.749 1.00 93.00 99 TRP A C 1
ATOM 796 O O . TRP A 1 99 ? -31.622 -2.336 38.774 1.00 93.00 99 TRP A O 1
ATOM 806 N N . PRO A 1 100 ? -29.788 -1.988 40.031 1.00 91.44 100 PRO A N 1
ATOM 807 C CA . PRO A 1 100 ? -29.403 -0.770 39.326 1.00 91.44 100 PRO A CA 1
ATOM 808 C C . PRO A 1 100 ? -29.136 -1.035 37.838 1.00 91.44 100 PRO A C 1
ATOM 810 O O . PRO A 1 100 ? -28.390 -1.947 37.458 1.00 91.44 100 PRO A O 1
ATOM 813 N N . LYS A 1 101 ? -29.743 -0.220 36.969 1.00 88.00 101 LYS A N 1
ATOM 814 C CA . LYS A 1 101 ? -29.501 -0.257 35.521 1.00 88.00 101 LYS A CA 1
ATOM 815 C C . LYS A 1 101 ? -28.191 0.471 35.218 1.00 88.00 101 LYS A C 1
ATOM 817 O O . LYS A 1 101 ? -28.007 1.613 35.623 1.00 88.00 101 LYS A O 1
ATOM 822 N N . LYS A 1 102 ? -27.278 -0.184 34.493 1.00 84.50 102 LYS A N 1
ATOM 823 C CA . LYS A 1 102 ? -26.095 0.498 33.951 1.00 84.50 102 LYS A CA 1
ATOM 824 C C . LYS A 1 102 ? -26.554 1.468 32.856 1.00 84.50 102 LYS A C 1
ATOM 826 O O . LYS A 1 102 ? -27.404 1.062 32.057 1.00 84.50 102 LYS A O 1
ATOM 831 N N . PRO A 1 103 ? -26.016 2.698 32.796 1.00 84.12 103 PRO A N 1
ATOM 832 C CA . PRO A 1 103 ? -26.299 3.589 31.682 1.00 84.12 103 PRO A CA 1
ATOM 833 C C . PRO A 1 103 ? -25.871 2.909 30.378 1.00 84.12 103 PRO A C 1
ATOM 835 O O . PRO A 1 103 ? -24.852 2.212 30.330 1.00 84.12 103 PRO A O 1
ATOM 838 N N . MET A 1 104 ? -26.684 3.062 29.335 1.00 79.75 104 MET A N 1
ATOM 839 C CA . MET A 1 104 ? -26.328 2.569 28.012 1.00 79.75 104 MET A CA 1
ATOM 840 C C . MET A 1 104 ? -25.147 3.397 27.507 1.00 79.75 104 MET A C 1
ATOM 842 O O . MET A 1 104 ? -25.230 4.619 27.452 1.00 79.75 104 MET A O 1
ATOM 846 N N . ILE A 1 105 ? -24.038 2.733 27.186 1.00 83.56 105 ILE A N 1
ATOM 847 C CA . ILE A 1 105 ? -22.892 3.395 26.564 1.00 83.56 105 ILE A CA 1
ATOM 848 C C . ILE A 1 105 ? -23.302 3.719 25.130 1.00 83.56 105 ILE A C 1
ATOM 850 O O . ILE A 1 105 ? -23.725 2.813 24.402 1.00 83.56 105 ILE A O 1
ATOM 854 N N . ASP A 1 106 ? -23.196 4.990 24.745 1.00 83.50 106 ASP A N 1
ATOM 855 C CA . ASP A 1 106 ? -23.363 5.389 23.353 1.00 83.50 106 ASP A CA 1
ATOM 856 C C . ASP A 1 106 ? -22.345 4.614 22.505 1.00 83.50 106 ASP A C 1
ATOM 858 O O . ASP A 1 106 ? -21.145 4.613 22.787 1.00 83.50 106 ASP A O 1
ATOM 862 N N . ARG A 1 107 ? -22.824 3.880 21.499 1.00 76.25 107 ARG A N 1
ATOM 863 C CA . ARG A 1 107 ? -21.984 2.974 20.698 1.00 76.25 107 ARG A CA 1
ATOM 864 C C . ARG A 1 107 ? -21.086 3.721 19.708 1.00 76.25 107 ARG A C 1
ATOM 866 O O . ARG A 1 107 ? -20.345 3.074 18.966 1.00 76.25 107 ARG A O 1
ATOM 873 N N . GLY A 1 108 ? -21.119 5.053 19.747 1.00 78.75 108 GLY A N 1
ATOM 874 C CA . GLY A 1 108 ? -20.584 5.911 18.710 1.00 78.75 108 GLY A CA 1
ATOM 875 C C . GLY A 1 108 ? -21.508 5.828 17.503 1.00 78.75 108 GLY A C 1
ATOM 876 O O . GLY A 1 108 ? -21.821 4.736 17.026 1.00 78.75 108 GLY A O 1
ATOM 877 N N . LEU A 1 109 ? -21.961 6.987 17.036 1.00 80.00 109 LEU A N 1
ATOM 878 C CA . LEU A 1 109 ? -22.727 7.137 15.802 1.00 80.00 109 LEU A CA 1
ATOM 879 C C . LEU A 1 109 ? -22.068 6.387 14.623 1.00 80.00 109 LEU A C 1
ATOM 881 O O . LEU A 1 109 ? -20.869 6.091 14.659 1.00 80.00 109 LEU A O 1
ATOM 885 N N . ASP A 1 110 ? -22.854 6.105 13.579 1.00 80.25 110 ASP A N 1
ATOM 886 C CA . ASP A 1 110 ? -22.453 5.332 12.398 1.00 80.25 110 ASP A CA 1
ATOM 887 C C . ASP A 1 110 ? -21.041 5.683 11.912 1.00 80.25 110 ASP A C 1
ATOM 889 O O . ASP A 1 110 ? -20.759 6.789 11.445 1.00 80.25 110 ASP A O 1
ATOM 893 N N . LYS A 1 111 ? -20.125 4.715 12.038 1.00 83.69 111 LYS A N 1
ATOM 894 C CA . LYS A 1 111 ? -18.746 4.876 11.577 1.00 83.69 111 LYS A CA 1
ATOM 895 C C . LYS A 1 111 ? -18.759 5.126 10.077 1.00 83.69 111 LYS A C 1
ATOM 897 O O . LYS A 1 111 ? -19.381 4.370 9.328 1.00 83.69 111 LYS A O 1
ATOM 902 N N . THR A 1 112 ? -18.012 6.131 9.632 1.00 87.81 112 THR A N 1
ATOM 903 C CA . THR A 1 112 ? -17.805 6.345 8.202 1.00 87.81 112 THR A CA 1
ATOM 904 C C . THR A 1 112 ? -17.193 5.087 7.573 1.00 87.81 112 THR A C 1
ATOM 906 O O . THR A 1 112 ? -16.279 4.478 8.146 1.00 87.81 112 THR A O 1
ATOM 909 N N . PRO A 1 113 ? -17.703 4.637 6.413 1.00 90.44 113 PRO A N 1
ATOM 910 C CA . PRO A 1 113 ? -17.168 3.457 5.757 1.00 90.44 113 PRO A CA 1
ATOM 911 C C . PRO A 1 113 ? -15.735 3.726 5.281 1.00 90.44 113 PRO A C 1
ATOM 913 O O . PRO A 1 113 ? -15.394 4.820 4.844 1.00 90.44 113 PRO A O 1
ATOM 916 N N . LYS A 1 114 ? -14.890 2.694 5.323 1.00 93.00 114 LYS A N 1
ATOM 917 C CA . LYS A 1 114 ? -13.455 2.765 4.984 1.00 93.00 114 LYS A CA 1
ATOM 918 C C . LYS A 1 114 ? -13.155 3.180 3.529 1.00 93.00 114 LYS A C 1
ATOM 920 O O . LYS A 1 114 ? -12.039 3.615 3.248 1.00 93.00 114 LYS A O 1
ATOM 925 N N . GLY A 1 115 ? -14.108 3.002 2.615 1.00 96.00 115 GLY A N 1
ATOM 926 C CA . GLY A 1 115 ? -13.912 3.170 1.171 1.00 96.00 115 GLY A CA 1
ATOM 927 C C . GLY A 1 115 ? -13.058 2.063 0.537 1.00 96.00 115 GLY A C 1
ATOM 928 O O . GLY A 1 115 ? -12.325 1.326 1.214 1.00 96.00 115 GLY A O 1
ATOM 929 N N . HIS A 1 116 ? -13.148 1.921 -0.786 1.00 97.75 116 HIS A N 1
ATOM 930 C CA . HIS A 1 116 ? -12.329 0.955 -1.518 1.00 97.75 116 HIS A CA 1
ATOM 931 C C . HIS A 1 116 ? -10.888 1.458 -1.698 1.00 97.75 116 HIS A C 1
ATOM 933 O O . HIS A 1 116 ? -10.595 2.651 -1.645 1.00 97.75 116 HIS A O 1
ATOM 939 N N . LYS A 1 117 ? -9.940 0.537 -1.927 1.00 98.00 117 LYS A N 1
ATOM 940 C CA . LYS A 1 117 ? -8.522 0.888 -2.137 1.00 98.00 117 LYS A CA 1
ATOM 941 C C . LYS A 1 117 ? -8.334 1.842 -3.326 1.00 98.00 117 LYS A C 1
ATOM 943 O O . LYS A 1 117 ? -7.634 2.835 -3.188 1.00 98.00 117 LYS A O 1
ATOM 948 N N . TYR A 1 118 ? -8.995 1.570 -4.454 1.00 97.31 118 TYR A N 1
ATOM 949 C CA . TYR A 1 118 ? -8.852 2.383 -5.665 1.00 97.31 118 TYR A CA 1
ATOM 950 C C . TYR A 1 118 ? -9.411 3.805 -5.511 1.00 97.31 118 TYR A C 1
ATOM 952 O O . TYR A 1 118 ? -8.969 4.692 -6.230 1.00 97.31 118 TYR A O 1
ATOM 960 N N . GLU A 1 119 ? -10.368 4.022 -4.604 1.00 97.50 119 GLU A N 1
ATOM 961 C CA . GLU A 1 119 ? -10.939 5.347 -4.323 1.00 97.50 119 GLU A CA 1
ATOM 962 C C . GLU A 1 119 ? -9.946 6.178 -3.526 1.00 97.50 119 GLU A C 1
ATOM 964 O O . GLU A 1 119 ? -9.650 7.306 -3.905 1.00 97.50 119 GLU A O 1
ATOM 969 N N . ARG A 1 120 ? -9.358 5.569 -2.489 1.00 96.69 120 ARG A N 1
ATOM 970 C CA . ARG A 1 120 ? -8.315 6.197 -1.672 1.00 96.69 120 ARG A CA 1
ATOM 971 C C . ARG A 1 120 ? -7.066 6.541 -2.489 1.00 96.69 120 ARG A C 1
ATOM 973 O O . ARG A 1 120 ? -6.469 7.581 -2.271 1.00 96.69 120 ARG A O 1
ATOM 980 N N . GLU A 1 121 ? -6.695 5.698 -3.451 1.00 98.00 121 GLU A N 1
ATOM 981 C CA . GLU A 1 121 ? -5.486 5.876 -4.276 1.00 98.00 121 GLU A CA 1
ATOM 982 C C . GLU A 1 121 ? -5.725 6.660 -5.578 1.00 98.00 121 GLU A C 1
ATOM 984 O O . GLU A 1 121 ? -4.805 6.838 -6.382 1.00 98.00 121 GLU A O 1
ATOM 989 N N . LYS A 1 122 ? -6.961 7.099 -5.841 1.00 98.19 122 LYS A N 1
ATOM 990 C CA . LYS A 1 122 ? -7.318 7.757 -7.105 1.00 98.19 122 LYS A CA 1
ATOM 991 C C . LYS A 1 122 ? -6.518 9.041 -7.314 1.00 98.19 122 LYS A C 1
ATOM 993 O O . LYS A 1 122 ? -6.015 9.268 -8.410 1.00 98.19 122 LYS A O 1
ATOM 998 N N . GLU A 1 123 ? -6.397 9.851 -6.272 1.00 97.94 123 GLU A N 1
ATOM 999 C CA . GLU A 1 123 ? -5.731 11.155 -6.317 1.00 97.94 123 GLU A CA 1
ATOM 1000 C C . GLU A 1 123 ? -4.229 11.005 -6.571 1.00 97.94 123 GLU A C 1
ATOM 1002 O O . GLU A 1 123 ? -3.693 11.616 -7.494 1.00 97.94 123 GLU A O 1
ATOM 1007 N N . GLU A 1 124 ? -3.570 10.086 -5.861 1.00 98.31 124 GLU A N 1
ATOM 1008 C CA . GLU A 1 124 ? -2.155 9.767 -6.080 1.00 98.31 124 GLU A CA 1
ATOM 1009 C C . GLU A 1 124 ? -1.885 9.269 -7.504 1.00 98.31 124 GLU A C 1
ATOM 1011 O O . GLU A 1 124 ? -0.861 9.588 -8.112 1.00 98.31 124 GLU A O 1
ATOM 1016 N N . ARG A 1 125 ? -2.800 8.463 -8.056 1.00 98.56 125 ARG A N 1
ATOM 1017 C CA . ARG A 1 125 ? -2.681 7.975 -9.432 1.00 98.56 125 ARG A CA 1
ATOM 1018 C C . ARG A 1 125 ? -2.768 9.122 -10.435 1.00 98.56 125 ARG A C 1
ATOM 1020 O O . ARG A 1 125 ? -2.003 9.120 -11.396 1.00 98.56 125 ARG A O 1
ATOM 1027 N N . LEU A 1 126 ? -3.682 10.068 -10.228 1.00 98.50 126 LEU A N 1
ATOM 1028 C CA . LEU A 1 126 ? -3.843 11.228 -11.107 1.00 98.50 126 LEU A CA 1
ATOM 1029 C C . LEU A 1 126 ? -2.615 12.145 -11.057 1.00 98.50 126 LEU A C 1
ATOM 1031 O O . LEU A 1 126 ? -2.114 12.509 -12.117 1.00 98.50 126 LEU A O 1
ATOM 1035 N N . ALA A 1 127 ? -2.067 12.405 -9.867 1.00 98.50 127 ALA A N 1
ATOM 1036 C CA . ALA A 1 127 ? -0.841 13.192 -9.705 1.00 98.50 127 ALA A CA 1
ATOM 1037 C C . ALA A 1 127 ? 0.348 12.575 -10.466 1.00 98.50 127 ALA A C 1
ATOM 1039 O O . ALA A 1 127 ? 1.033 13.254 -11.227 1.00 98.50 127 ALA A O 1
ATOM 1040 N N . LYS A 1 128 ? 0.539 11.252 -10.367 1.00 98.62 128 LYS A N 1
ATOM 1041 C CA . LYS A 1 128 ? 1.598 10.544 -11.113 1.00 98.62 128 LYS A CA 1
ATOM 1042 C C . LYS A 1 128 ? 1.406 10.617 -12.627 1.00 98.62 128 LYS A C 1
ATOM 1044 O O . LYS A 1 128 ? 2.381 10.666 -13.374 1.00 98.62 128 LYS A O 1
ATOM 1049 N N . ILE A 1 129 ? 0.160 10.574 -13.101 1.00 98.38 129 ILE A N 1
ATOM 1050 C CA . ILE A 1 129 ? -0.132 10.734 -14.530 1.00 98.38 129 ILE A CA 1
ATOM 1051 C C . ILE A 1 129 ? 0.269 12.141 -14.980 1.00 98.38 129 ILE A C 1
ATOM 1053 O O . ILE A 1 129 ? 0.933 12.269 -16.004 1.00 98.38 129 ILE A O 1
ATOM 1057 N N . GLU A 1 130 ? -0.070 13.171 -14.209 1.00 98.56 130 GLU A N 1
ATOM 1058 C CA . GLU A 1 130 ? 0.287 14.559 -14.511 1.00 98.56 130 GLU A CA 1
ATOM 1059 C C . GLU A 1 130 ? 1.809 14.773 -14.550 1.00 98.56 130 GLU A C 1
ATOM 1061 O O . GLU A 1 130 ? 2.336 15.293 -15.535 1.00 98.56 130 GLU A O 1
ATOM 1066 N N . GLU A 1 131 ? 2.540 14.270 -13.554 1.00 98.44 131 GLU A N 1
ATOM 1067 C CA . GLU A 1 131 ? 4.009 14.301 -13.530 1.00 98.44 131 GLU A CA 1
ATOM 1068 C C . GLU A 1 131 ? 4.624 13.613 -14.758 1.00 98.44 131 GLU A C 1
ATOM 1070 O O . GLU A 1 131 ? 5.547 14.137 -15.388 1.00 98.44 131 GLU A O 1
ATOM 1075 N N . ASN A 1 132 ? 4.097 12.449 -15.145 1.00 98.50 132 ASN A N 1
ATOM 1076 C CA . ASN A 1 132 ? 4.574 11.721 -16.319 1.00 98.50 132 ASN A CA 1
ATOM 1077 C C . ASN A 1 132 ? 4.295 12.477 -17.624 1.00 98.50 132 ASN A C 1
ATOM 1079 O O . ASN A 1 132 ? 5.145 12.490 -18.517 1.00 98.50 132 ASN A O 1
ATOM 1083 N N . MET A 1 133 ? 3.139 13.134 -17.731 1.00 98.44 133 MET A N 1
ATOM 1084 C CA . MET A 1 133 ? 2.799 13.962 -18.890 1.00 98.44 133 MET A CA 1
ATOM 1085 C C . MET A 1 133 ? 3.720 15.180 -19.001 1.00 98.44 133 MET A C 1
ATOM 1087 O O . MET A 1 133 ? 4.180 15.493 -20.099 1.00 98.44 133 MET A O 1
ATOM 1091 N N . ASN A 1 134 ? 4.069 15.802 -17.874 1.00 98.44 134 ASN A N 1
ATOM 1092 C CA . ASN A 1 134 ? 5.020 16.915 -17.828 1.00 98.44 134 ASN A CA 1
ATOM 1093 C C . ASN A 1 134 ? 6.447 16.483 -18.211 1.00 98.44 134 ASN A C 1
ATOM 1095 O O . ASN A 1 134 ? 7.175 17.236 -18.857 1.00 98.44 134 ASN A O 1
ATOM 1099 N N . ASN A 1 135 ? 6.840 15.251 -17.873 1.00 98.44 135 ASN A N 1
ATOM 1100 C CA . ASN A 1 135 ? 8.158 14.694 -18.203 1.00 98.44 135 ASN A CA 1
ATOM 1101 C C . ASN A 1 135 ? 8.270 14.141 -19.636 1.00 98.44 135 ASN A C 1
ATOM 1103 O O . ASN A 1 135 ? 9.376 13.961 -20.155 1.00 98.44 135 ASN A O 1
ATOM 1107 N N . MET A 1 136 ? 7.146 13.892 -20.306 1.00 98.12 136 MET A N 1
ATOM 1108 C CA . MET A 1 136 ? 7.088 13.359 -21.668 1.00 98.12 136 MET A CA 1
ATOM 1109 C C . MET A 1 136 ? 7.961 14.103 -22.705 1.00 98.12 136 MET A C 1
ATOM 1111 O O . MET A 1 136 ? 8.689 13.415 -23.427 1.00 98.12 136 MET A O 1
ATOM 1115 N N . PRO A 1 137 ? 7.966 15.452 -22.817 1.00 98.44 137 PRO A N 1
ATOM 1116 C CA . PRO A 1 137 ? 8.802 16.149 -23.802 1.00 98.44 137 PRO A CA 1
ATOM 1117 C C . PRO A 1 137 ? 10.294 15.860 -23.614 1.00 98.44 137 PRO A C 1
ATOM 1119 O O . PRO A 1 137 ? 10.988 15.538 -24.579 1.00 98.44 137 PRO A O 1
ATOM 1122 N N . ARG A 1 138 ? 10.768 15.868 -22.364 1.00 98.38 138 ARG A N 1
ATOM 1123 C CA . ARG A 1 138 ? 12.157 15.542 -22.030 1.00 98.38 138 ARG A CA 1
ATOM 1124 C C . ARG A 1 138 ? 12.514 14.116 -22.456 1.00 98.38 138 ARG A C 1
ATOM 1126 O O . ARG A 1 138 ? 13.527 13.910 -23.121 1.00 98.38 138 ARG A O 1
ATOM 1133 N N . ILE A 1 139 ? 11.657 13.144 -22.135 1.00 98.38 139 ILE A N 1
ATOM 1134 C CA . ILE A 1 139 ? 11.860 11.732 -22.504 1.00 98.38 139 ILE A CA 1
ATOM 1135 C C . ILE A 1 139 ? 11.928 11.571 -24.031 1.00 98.38 139 ILE A C 1
ATOM 1137 O O . ILE A 1 139 ? 12.771 10.835 -24.551 1.00 98.38 139 ILE A O 1
ATOM 1141 N N . ILE A 1 140 ? 11.071 12.282 -24.771 1.00 98.50 140 ILE A N 1
ATOM 1142 C CA . ILE A 1 140 ? 11.065 12.264 -26.239 1.00 98.50 140 ILE A CA 1
ATOM 1143 C C . ILE A 1 140 ? 12.380 12.821 -26.800 1.00 98.50 140 ILE A C 1
ATOM 1145 O O . ILE A 1 140 ? 12.942 12.240 -27.732 1.00 98.50 140 ILE A O 1
ATOM 1149 N N . GLU A 1 141 ? 12.884 13.930 -26.260 1.00 98.62 141 GLU A N 1
ATOM 1150 C CA . GLU A 1 141 ? 14.150 14.526 -26.696 1.00 98.62 141 GLU A CA 1
ATOM 1151 C C . GLU A 1 141 ? 15.346 13.611 -26.438 1.00 98.62 141 GLU A C 1
ATOM 1153 O O . GLU A 1 141 ? 16.161 13.395 -27.338 1.00 98.62 141 GLU A O 1
ATOM 1158 N N . GLU A 1 142 ? 15.434 13.044 -25.235 1.00 98.50 142 GLU A N 1
ATOM 1159 C CA . GLU A 1 142 ? 16.478 12.089 -24.861 1.00 98.50 142 GLU A CA 1
ATOM 1160 C C . GLU A 1 142 ? 16.459 10.869 -25.797 1.00 98.50 142 GLU A C 1
ATOM 1162 O O . GLU A 1 142 ? 17.496 10.472 -26.340 1.00 98.50 142 GLU A O 1
ATOM 1167 N N . TYR A 1 143 ? 15.271 10.324 -26.080 1.00 98.62 143 TYR A N 1
ATOM 1168 C CA . TYR A 1 143 ? 15.106 9.215 -27.019 1.00 98.62 143 TYR A CA 1
ATOM 1169 C C . TYR A 1 143 ? 15.558 9.581 -28.440 1.00 98.62 143 TYR A C 1
ATOM 1171 O O . TYR A 1 143 ? 16.299 8.827 -29.078 1.00 98.62 143 TYR A O 1
ATOM 1179 N N . ARG A 1 144 ? 15.156 10.755 -28.943 1.00 98.56 144 ARG A N 1
ATOM 1180 C CA . ARG A 1 144 ? 15.551 11.233 -30.278 1.00 98.56 144 ARG A CA 1
ATOM 1181 C C . ARG A 1 144 ? 17.068 11.389 -30.390 1.00 98.56 144 ARG A C 1
ATOM 1183 O O . ARG A 1 144 ? 17.640 10.892 -31.361 1.00 98.56 144 ARG A O 1
ATOM 1190 N N . LYS A 1 145 ? 17.718 12.012 -29.400 1.00 98.62 145 LYS A N 1
ATOM 1191 C CA . LYS A 1 145 ? 19.184 12.181 -29.347 1.00 98.62 145 LYS A CA 1
ATOM 1192 C C . LYS A 1 145 ? 19.895 10.830 -29.387 1.00 98.62 145 LYS A C 1
ATOM 1194 O O . LYS A 1 145 ? 20.701 10.592 -30.286 1.00 98.62 145 LYS A O 1
ATOM 1199 N N . LYS A 1 146 ? 19.480 9.894 -28.528 1.00 98.56 146 LYS A N 1
ATOM 1200 C CA . LYS A 1 146 ? 20.018 8.526 -28.493 1.00 98.56 146 LYS A CA 1
ATOM 1201 C C . LYS A 1 146 ? 19.908 7.822 -29.848 1.00 98.56 146 LYS A C 1
ATOM 1203 O O . LYS A 1 146 ? 20.844 7.163 -30.297 1.00 98.56 146 LYS A O 1
ATOM 1208 N N . MET A 1 147 ? 18.779 7.968 -30.542 1.00 98.44 147 MET A N 1
ATOM 1209 C CA . MET A 1 147 ? 18.590 7.358 -31.861 1.00 98.44 147 MET A CA 1
ATOM 1210 C C . MET A 1 147 ? 19.451 8.005 -32.953 1.00 98.44 147 MET A C 1
ATOM 1212 O O . MET A 1 147 ? 19.904 7.305 -33.863 1.00 98.44 147 MET A O 1
ATOM 1216 N N . ILE A 1 148 ? 19.695 9.315 -32.878 1.00 98.56 148 ILE A N 1
ATOM 1217 C CA . ILE A 1 148 ? 20.608 10.021 -33.787 1.00 98.56 148 ILE A CA 1
ATOM 1218 C C . ILE A 1 148 ? 22.045 9.538 -33.569 1.00 98.56 148 ILE A C 1
ATOM 1220 O O . ILE A 1 148 ? 22.705 9.179 -34.544 1.00 98.56 148 ILE A O 1
ATOM 1224 N N . GLU A 1 149 ? 22.491 9.440 -32.318 1.00 98.19 149 GLU A N 1
ATOM 1225 C CA . GLU A 1 149 ? 23.825 8.945 -31.946 1.00 98.19 149 GLU A CA 1
ATOM 1226 C C . GLU A 1 149 ? 24.056 7.498 -32.399 1.00 98.19 149 GLU A C 1
ATOM 1228 O O . GLU A 1 149 ? 25.091 7.159 -32.972 1.00 98.19 149 GLU A O 1
ATOM 1233 N N . LEU A 1 150 ? 23.059 6.626 -32.226 1.00 98.19 150 LEU A N 1
ATOM 1234 C CA . LEU A 1 150 ? 23.137 5.250 -32.723 1.00 98.19 150 LEU A CA 1
ATOM 1235 C C . LEU A 1 150 ? 23.258 5.201 -34.254 1.00 98.19 150 LEU A C 1
ATOM 1237 O O . LEU A 1 150 ? 23.973 4.356 -34.802 1.00 98.19 150 LEU A O 1
ATOM 1241 N N . ARG A 1 151 ? 22.573 6.105 -34.968 1.00 98.31 151 ARG A N 1
ATOM 1242 C CA . ARG A 1 151 ? 22.666 6.208 -36.431 1.00 98.31 151 ARG A CA 1
ATOM 1243 C C . ARG A 1 151 ? 24.008 6.786 -36.883 1.00 98.31 151 ARG A C 1
ATOM 1245 O O . ARG A 1 151 ? 24.530 6.293 -37.882 1.00 98.31 151 ARG A O 1
ATOM 1252 N N . SER A 1 152 ? 24.557 7.797 -36.204 1.00 97.94 152 SER A N 1
ATOM 1253 C CA . SER A 1 152 ? 25.870 8.369 -36.540 1.00 97.94 152 SER A CA 1
ATOM 1254 C C . SER A 1 152 ? 26.974 7.343 -36.316 1.00 97.94 152 SER A C 1
ATOM 1256 O O . SER A 1 152 ? 27.698 7.037 -37.260 1.00 97.94 152 SER A O 1
ATOM 1258 N N . LYS A 1 153 ? 26.985 6.676 -35.156 1.00 98.19 153 LYS A N 1
ATOM 1259 C CA . LYS A 1 153 ? 27.933 5.599 -34.850 1.00 98.19 153 LYS A CA 1
ATOM 1260 C C . LYS A 1 153 ? 27.923 4.504 -35.919 1.00 98.19 153 LYS A C 1
ATOM 1262 O O . LYS A 1 153 ? 28.973 4.135 -36.435 1.00 98.19 153 LYS A O 1
ATOM 1267 N N . ARG A 1 154 ? 26.737 4.047 -36.341 1.00 97.88 154 ARG A N 1
ATOM 1268 C CA . ARG A 1 154 ? 26.603 3.047 -37.417 1.00 97.88 154 ARG A CA 1
ATOM 1269 C C . ARG A 1 154 ? 27.137 3.549 -38.765 1.00 97.88 154 ARG A C 1
ATOM 1271 O O . ARG A 1 154 ? 27.683 2.765 -39.541 1.00 97.88 154 ARG A O 1
ATOM 1278 N N . LYS A 1 155 ? 26.957 4.837 -39.085 1.00 98.19 155 LYS A N 1
ATOM 1279 C CA . LYS A 1 155 ? 27.521 5.446 -40.303 1.00 98.19 155 LYS A CA 1
ATOM 1280 C C . LYS A 1 155 ? 29.046 5.510 -40.227 1.00 98.19 155 LYS A C 1
ATOM 1282 O O . LYS A 1 155 ? 29.693 5.203 -41.225 1.00 98.19 155 LYS A O 1
ATOM 1287 N N . ASP A 1 156 ? 29.605 5.861 -39.076 1.00 97.62 156 ASP A N 1
ATOM 1288 C CA . ASP A 1 156 ? 31.051 5.973 -38.879 1.00 97.62 156 ASP A CA 1
ATOM 1289 C C . ASP A 1 156 ? 31.729 4.603 -38.895 1.00 97.62 156 ASP A C 1
ATOM 1291 O O . ASP A 1 156 ? 32.732 4.425 -39.582 1.00 97.62 156 ASP A O 1
ATOM 1295 N N . GLU A 1 157 ? 31.124 3.594 -38.263 1.00 96.62 157 GLU A N 1
ATOM 1296 C CA . GLU A 1 157 ? 31.552 2.195 -38.364 1.00 96.62 157 GLU A CA 1
ATOM 1297 C C . GLU A 1 157 ? 31.541 1.708 -39.817 1.00 96.62 157 GLU A C 1
ATOM 1299 O O . GLU A 1 157 ? 32.511 1.100 -40.268 1.00 96.62 157 GLU A O 1
ATOM 1304 N N . ARG A 1 158 ? 30.488 2.037 -40.581 1.00 96.94 158 ARG A N 1
ATOM 1305 C CA . ARG A 1 158 ? 30.395 1.707 -42.012 1.00 96.94 158 ARG A CA 1
ATOM 1306 C C . ARG A 1 158 ? 31.470 2.417 -42.840 1.00 96.94 158 ARG A C 1
ATOM 1308 O O . ARG A 1 158 ? 32.055 1.813 -43.735 1.00 96.94 158 ARG A O 1
ATOM 1315 N N . LYS A 1 159 ? 31.753 3.693 -42.565 1.00 97.44 159 LYS A N 1
ATOM 1316 C CA . LYS A 1 159 ? 32.845 4.427 -43.227 1.00 97.44 159 LYS A CA 1
ATOM 1317 C C . LYS A 1 159 ? 34.198 3.807 -42.887 1.00 97.44 159 LYS A C 1
ATOM 1319 O O . LYS A 1 159 ? 34.985 3.557 -43.792 1.00 97.44 159 LYS A O 1
ATOM 1324 N N . ALA A 1 160 ? 34.439 3.490 -41.617 1.00 95.31 160 ALA A N 1
ATOM 1325 C CA . ALA A 1 160 ? 35.669 2.853 -41.163 1.00 95.31 160 ALA A CA 1
ATOM 1326 C C . ALA A 1 160 ? 35.853 1.455 -41.775 1.00 95.31 160 ALA A C 1
ATOM 1328 O O . ALA A 1 160 ? 36.956 1.116 -42.199 1.00 95.31 160 ALA A O 1
ATOM 1329 N N . SER A 1 161 ? 34.790 0.648 -41.874 1.00 91.12 161 SER A N 1
ATOM 1330 C CA . SER A 1 161 ? 34.848 -0.650 -42.557 1.00 91.12 161 SER A CA 1
ATOM 1331 C C . SER A 1 161 ? 35.122 -0.493 -44.051 1.00 91.12 161 SER A C 1
ATOM 1333 O O . SER A 1 161 ? 35.917 -1.249 -44.603 1.00 91.12 161 SER A O 1
ATOM 1335 N N . ASN A 1 162 ? 34.515 0.507 -44.699 1.00 94.38 162 ASN A N 1
ATOM 1336 C CA . ASN A 1 162 ? 34.749 0.796 -46.113 1.00 94.38 162 ASN A CA 1
ATOM 1337 C C . ASN A 1 162 ? 36.196 1.239 -46.370 1.00 94.38 162 ASN A C 1
ATOM 1339 O O . ASN A 1 162 ? 36.818 0.736 -47.301 1.00 94.38 162 ASN A O 1
ATOM 1343 N N . LEU A 1 163 ? 36.750 2.123 -45.533 1.00 93.69 163 LEU A N 1
ATOM 1344 C CA . LEU A 1 163 ? 38.148 2.557 -45.628 1.00 93.69 163 LEU A CA 1
ATOM 1345 C C . LEU A 1 163 ? 39.111 1.375 -45.468 1.00 93.69 163 LEU A C 1
ATOM 1347 O O . LEU A 1 163 ? 39.957 1.166 -46.332 1.00 93.69 163 LEU A O 1
ATOM 1351 N N . LYS A 1 164 ? 38.908 0.532 -44.446 1.00 89.00 164 LYS A N 1
ATOM 1352 C CA . LYS A 1 164 ? 39.694 -0.700 -44.254 1.00 89.00 164 LYS A CA 1
ATOM 1353 C C . LYS A 1 164 ? 39.612 -1.640 -45.458 1.00 89.00 164 LYS A C 1
ATOM 1355 O O . LYS A 1 164 ? 40.613 -2.233 -45.847 1.00 89.00 164 LYS A O 1
ATOM 1360 N N . ALA A 1 165 ? 38.432 -1.777 -46.064 1.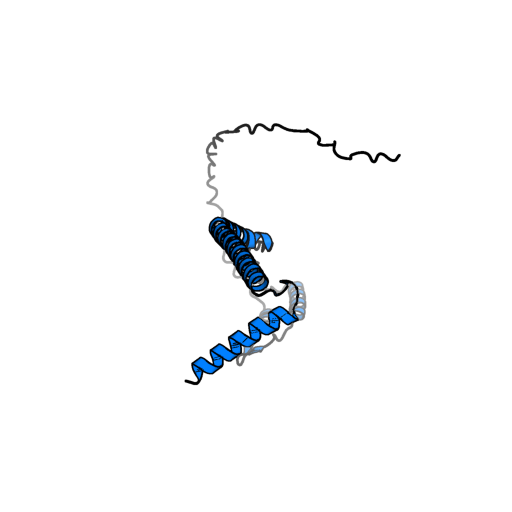00 89.19 165 ALA A N 1
ATOM 1361 C CA . ALA A 1 165 ? 38.255 -2.605 -47.254 1.00 89.19 165 ALA A CA 1
ATOM 1362 C C . ALA A 1 165 ? 39.001 -2.036 -48.473 1.00 89.19 165 ALA A C 1
ATOM 1364 O O . ALA A 1 165 ? 39.564 -2.802 -49.253 1.00 89.19 165 ALA A O 1
ATOM 1365 N N . VAL A 1 166 ? 39.029 -0.710 -48.641 1.00 92.31 166 VAL A N 1
ATOM 1366 C CA . VAL A 1 166 ? 39.806 -0.042 -49.698 1.00 92.31 166 VAL A CA 1
ATOM 1367 C C . VAL A 1 166 ? 41.309 -0.209 -49.464 1.00 92.31 166 VAL A C 1
ATOM 1369 O O . VAL A 1 166 ? 42.032 -0.532 -50.402 1.00 92.31 166 VAL A O 1
ATOM 1372 N N . GLU A 1 167 ? 41.785 -0.045 -48.228 1.00 90.25 167 GLU A N 1
ATOM 1373 C CA . GLU A 1 167 ? 43.189 -0.270 -47.859 1.00 90.25 167 GLU A CA 1
ATOM 1374 C C . GLU A 1 167 ? 43.630 -1.714 -48.127 1.00 90.25 167 GLU A C 1
ATOM 1376 O O . GLU A 1 167 ? 44.666 -1.929 -48.750 1.00 90.25 167 GLU A O 1
ATOM 1381 N N . ALA A 1 168 ? 42.820 -2.705 -47.741 1.00 88.81 168 ALA A N 1
ATOM 1382 C CA . ALA A 1 168 ? 43.108 -4.112 -48.019 1.00 88.81 168 ALA A CA 1
ATOM 1383 C C . ALA A 1 168 ? 43.238 -4.379 -49.527 1.00 88.81 168 ALA A C 1
ATOM 1385 O O . ALA A 1 168 ? 44.206 -5.006 -49.957 1.00 88.81 168 ALA A O 1
ATOM 1386 N N . LYS A 1 169 ? 42.322 -3.820 -50.336 1.00 88.69 169 LYS A N 1
ATOM 1387 C CA . LYS A 1 169 ? 42.396 -3.901 -51.804 1.00 88.69 169 LYS A CA 1
ATOM 1388 C C . LYS A 1 169 ? 43.679 -3.279 -52.355 1.00 88.69 169 LYS A C 1
ATOM 1390 O O . LYS A 1 169 ? 44.289 -3.874 -53.235 1.00 88.69 169 LYS A O 1
ATOM 1395 N N . ARG A 1 170 ? 44.105 -2.116 -51.839 1.00 91.19 170 ARG A N 1
ATOM 1396 C CA . ARG A 1 170 ? 45.373 -1.471 -52.240 1.00 91.19 170 ARG A CA 1
ATOM 1397 C C . ARG A 1 170 ? 46.588 -2.351 -51.946 1.00 91.19 170 ARG A C 1
ATOM 1399 O O . ARG A 1 170 ? 47.525 -2.359 -52.729 1.00 91.19 170 ARG A O 1
ATOM 1406 N N . MET A 1 171 ? 46.545 -3.113 -50.854 1.00 87.38 171 MET A N 1
ATOM 1407 C CA . MET A 1 171 ? 47.587 -4.073 -50.471 1.00 87.38 171 MET A CA 1
ATOM 1408 C C . MET A 1 171 ? 47.477 -5.425 -51.203 1.00 87.38 171 MET A C 1
ATOM 1410 O O . MET A 1 171 ? 48.195 -6.358 -50.855 1.00 87.38 171 MET A O 1
ATOM 1414 N N . GLY A 1 172 ? 46.567 -5.566 -52.177 1.00 89.12 172 GLY A N 1
ATOM 1415 C CA . GLY A 1 172 ? 46.359 -6.809 -52.930 1.00 89.12 172 GLY A CA 1
ATOM 1416 C C . GLY A 1 172 ? 45.660 -7.925 -52.146 1.00 89.12 172 GLY A C 1
ATOM 1417 O O . GLY A 1 172 ? 45.605 -9.060 -52.610 1.00 89.12 172 GLY A O 1
ATOM 1418 N N . ILE A 1 173 ? 45.112 -7.628 -50.964 1.00 88.00 173 ILE A N 1
ATOM 1419 C CA . ILE A 1 173 ? 44.452 -8.608 -50.096 1.00 88.00 173 ILE A CA 1
ATOM 1420 C C . ILE A 1 173 ? 42.937 -8.533 -50.302 1.00 88.00 173 ILE A C 1
ATOM 1422 O O . ILE A 1 173 ? 42.328 -7.461 -50.249 1.00 88.00 173 ILE A O 1
ATOM 1426 N N . HIS A 1 174 ? 42.298 -9.687 -50.517 1.00 86.25 174 HIS A N 1
ATOM 1427 C CA . HIS A 1 174 ? 40.852 -9.739 -50.704 1.00 86.25 174 HIS A CA 1
ATOM 1428 C C . HIS A 1 174 ? 40.114 -9.366 -49.394 1.00 86.25 174 HIS A C 1
ATOM 1430 O O . HIS A 1 174 ? 40.359 -9.990 -48.361 1.00 86.25 174 HIS A O 1
ATOM 1436 N N . PRO A 1 175 ? 39.150 -8.420 -49.396 1.00 80.12 175 PRO A N 1
ATOM 1437 C CA . PRO A 1 175 ? 38.516 -7.902 -48.171 1.00 80.12 175 PRO A CA 1
ATOM 1438 C C . PRO A 1 175 ? 37.739 -8.916 -47.322 1.00 80.12 175 PRO A C 1
ATOM 1440 O O . PRO A 1 175 ? 37.379 -8.608 -46.191 1.00 80.12 175 PRO A O 1
ATOM 1443 N N . LYS A 1 176 ? 37.414 -10.089 -47.878 1.00 84.25 176 LYS A N 1
ATOM 1444 C CA . LYS A 1 176 ? 36.713 -11.174 -47.169 1.00 84.25 176 LYS A CA 1
ATOM 1445 C C . LYS A 1 176 ? 37.641 -12.306 -46.716 1.00 84.25 176 LYS A C 1
ATOM 1447 O O . LYS A 1 176 ? 37.148 -13.247 -46.108 1.00 84.25 176 LYS A O 1
ATOM 1452 N N . ASP A 1 177 ? 38.937 -12.250 -47.028 1.00 84.94 177 ASP A N 1
ATOM 1453 C CA . ASP A 1 177 ? 39.881 -13.294 -46.621 1.00 84.94 177 ASP A CA 1
ATOM 1454 C C . ASP A 1 177 ? 40.382 -13.039 -45.182 1.00 84.94 177 ASP A C 1
ATOM 1456 O O . ASP A 1 177 ? 41.107 -12.066 -44.940 1.00 84.94 177 ASP A O 1
ATOM 1460 N N . PRO A 1 178 ? 40.014 -13.887 -44.201 1.00 79.62 178 PRO A N 1
ATOM 1461 C CA . PRO A 1 178 ? 40.400 -13.688 -42.807 1.00 79.62 178 PRO A CA 1
ATOM 1462 C C . PRO A 1 178 ? 41.908 -13.854 -42.573 1.00 79.62 178 PRO A C 1
ATOM 1464 O O . PRO A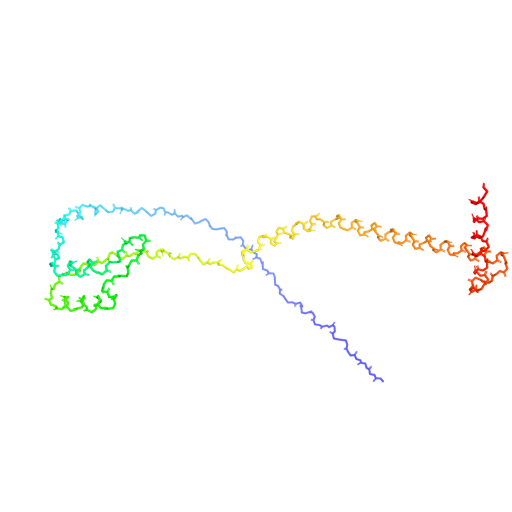 1 178 ? 42.445 -13.227 -41.657 1.00 79.62 178 PRO A O 1
ATOM 1467 N N . ARG A 1 179 ? 42.610 -14.661 -43.385 1.00 81.06 179 ARG A N 1
ATOM 1468 C CA . ARG A 1 179 ? 44.050 -14.923 -43.207 1.00 81.06 179 ARG A CA 1
ATOM 1469 C C . ARG A 1 179 ? 44.878 -13.704 -43.606 1.00 81.06 179 ARG A C 1
ATOM 1471 O O . ARG A 1 179 ? 45.733 -13.264 -42.837 1.00 81.06 179 ARG A O 1
ATOM 1478 N N . GLY A 1 180 ? 44.560 -13.106 -44.755 1.00 78.12 180 GLY A N 1
ATOM 1479 C CA . GLY A 1 180 ? 45.206 -11.878 -45.225 1.00 78.12 180 GLY A CA 1
ATOM 1480 C C . GLY A 1 180 ? 44.958 -10.677 -44.302 1.00 78.12 180 GLY A C 1
ATOM 1481 O O . GLY A 1 180 ? 45.879 -9.918 -44.003 1.00 78.12 180 GLY A O 1
ATOM 1482 N N . LEU A 1 181 ? 43.739 -10.533 -43.766 1.00 75.62 181 LEU A N 1
ATOM 1483 C CA . LEU A 1 181 ? 43.413 -9.460 -42.816 1.00 75.62 181 LEU A CA 1
ATOM 1484 C C . LEU A 1 181 ? 44.131 -9.614 -41.463 1.00 75.62 181 LEU A C 1
ATOM 1486 O O . LEU A 1 181 ? 44.567 -8.619 -40.874 1.00 75.62 181 LEU A O 1
ATOM 1490 N N . ALA A 1 182 ? 44.282 -10.847 -40.967 1.00 80.25 182 ALA A N 1
ATOM 1491 C CA . ALA A 1 182 ? 44.992 -11.122 -39.719 1.00 80.25 182 ALA A CA 1
ATOM 1492 C C . ALA A 1 182 ? 46.490 -10.773 -39.811 1.00 80.25 182 ALA A C 1
ATOM 1494 O O . ALA A 1 182 ? 47.036 -10.205 -38.861 1.00 80.25 182 ALA A O 1
ATOM 1495 N N . ALA A 1 183 ? 47.129 -11.030 -40.959 1.00 77.56 183 ALA A N 1
ATOM 1496 C CA . ALA A 1 183 ? 48.531 -10.687 -41.208 1.00 77.56 183 ALA A CA 1
ATOM 1497 C C . ALA A 1 183 ? 48.796 -9.169 -41.104 1.00 77.56 183 ALA A C 1
ATOM 1499 O O . ALA A 1 183 ? 49.737 -8.751 -40.423 1.00 77.56 183 ALA A O 1
ATOM 1500 N N . ILE A 1 184 ? 47.914 -8.329 -41.669 1.00 74.19 184 ILE A N 1
ATOM 1501 C CA . ILE A 1 184 ? 47.992 -6.858 -41.539 1.00 74.19 184 ILE A CA 1
ATOM 1502 C C . ILE A 1 184 ? 47.849 -6.433 -40.065 1.00 74.19 184 ILE A C 1
ATOM 1504 O O . ILE A 1 184 ? 48.606 -5.600 -39.557 1.00 74.19 184 ILE A O 1
ATOM 1508 N N . GLY A 1 185 ? 46.879 -7.016 -39.353 1.00 72.56 185 GLY A N 1
ATOM 1509 C CA . GLY A 1 185 ? 46.605 -6.688 -37.952 1.00 72.56 185 GLY A CA 1
ATOM 1510 C C . GLY A 1 185 ? 47.743 -7.060 -36.992 1.00 72.56 185 GLY A C 1
ATOM 1511 O O . GLY A 1 185 ? 47.994 -6.333 -36.027 1.00 72.56 185 GLY A O 1
ATOM 1512 N N . GLN A 1 186 ? 48.444 -8.169 -37.242 1.00 71.50 186 GLN A N 1
ATOM 1513 C CA . GLN A 1 186 ? 49.582 -8.617 -36.430 1.00 71.50 186 GLN A CA 1
ATOM 1514 C C . GLN A 1 186 ? 50.852 -7.793 -36.694 1.00 71.50 186 GLN A C 1
ATOM 1516 O O . GLN A 1 186 ? 51.526 -7.405 -35.735 1.00 71.50 186 GLN A O 1
ATOM 1521 N N . GLY A 1 187 ? 51.129 -7.432 -37.954 1.00 64.81 187 GLY A N 1
ATOM 1522 C CA . GLY A 1 187 ? 52.280 -6.595 -38.317 1.00 64.81 187 GLY A CA 1
ATOM 1523 C C . GLY A 1 187 ? 52.282 -5.233 -37.610 1.00 64.81 187 GLY A C 1
ATOM 1524 O O . GLY A 1 187 ? 53.296 -4.813 -37.049 1.00 64.81 187 GLY A O 1
ATOM 1525 N N . ASN A 1 188 ? 51.116 -4.583 -37.520 1.00 66.81 188 ASN A N 1
ATOM 1526 C CA . ASN A 1 188 ? 50.971 -3.289 -36.843 1.00 66.81 188 ASN A CA 1
ATOM 1527 C C . ASN A 1 188 ? 51.140 -3.373 -35.313 1.00 66.81 188 ASN A C 1
ATOM 1529 O O . ASN A 1 188 ? 51.687 -2.455 -34.697 1.00 66.81 188 ASN A O 1
ATOM 1533 N N . LYS A 1 189 ? 50.713 -4.475 -34.677 1.00 69.56 189 LYS A N 1
ATOM 1534 C CA . LYS A 1 189 ? 50.891 -4.686 -33.226 1.00 69.56 189 LYS A CA 1
ATOM 1535 C C . LYS A 1 189 ? 52.362 -4.876 -32.854 1.00 69.56 189 LYS A C 1
ATOM 1537 O O . LYS A 1 189 ? 52.800 -4.338 -31.837 1.00 69.56 189 LYS A O 1
ATOM 1542 N N . ASN A 1 190 ? 53.120 -5.598 -33.677 1.00 69.06 190 ASN A N 1
ATOM 1543 C CA . ASN A 1 190 ? 54.544 -5.837 -33.441 1.00 69.06 190 ASN A CA 1
ATOM 1544 C C . ASN A 1 190 ? 55.365 -4.547 -33.601 1.00 69.06 190 ASN A C 1
ATOM 1546 O O . ASN A 1 190 ? 56.171 -4.234 -32.726 1.00 69.06 190 ASN A O 1
ATOM 1550 N N . LYS A 1 191 ? 55.067 -3.729 -34.623 1.00 66.19 191 LYS A N 1
ATOM 1551 C CA . LYS A 1 191 ? 55.679 -2.398 -34.809 1.00 66.19 191 LYS A CA 1
ATOM 1552 C C . LYS A 1 191 ? 55.457 -1.473 -33.604 1.00 66.19 191 LYS A C 1
ATOM 1554 O O . LYS A 1 191 ? 56.393 -0.842 -33.122 1.00 66.19 191 LYS A O 1
ATOM 1559 N N . LYS A 1 192 ? 54.232 -1.445 -33.064 1.00 70.38 192 LYS A N 1
ATOM 1560 C CA . LYS A 1 192 ? 53.869 -0.596 -31.915 1.00 70.38 192 LYS A CA 1
ATOM 1561 C C . LYS A 1 192 ? 54.505 -1.056 -30.595 1.00 70.38 192 LYS A C 1
ATOM 1563 O O . LYS A 1 192 ? 54.803 -0.228 -29.743 1.00 70.38 192 LYS A O 1
ATOM 1568 N N . LYS A 1 193 ? 54.717 -2.367 -30.415 1.00 70.25 193 LYS A N 1
ATOM 1569 C CA . LYS A 1 193 ? 55.447 -2.921 -29.259 1.00 70.25 193 LYS A CA 1
ATOM 1570 C C . LYS A 1 193 ? 56.944 -2.610 -29.314 1.00 70.25 193 LYS A C 1
ATOM 1572 O O . LYS A 1 193 ? 57.528 -2.373 -28.265 1.00 70.25 193 LYS A O 1
ATOM 1577 N N . PHE A 1 194 ? 57.541 -2.599 -30.505 1.00 67.25 194 PHE A N 1
ATOM 1578 C CA . PHE A 1 194 ? 58.953 -2.260 -30.692 1.00 67.25 194 PHE A CA 1
ATOM 1579 C C . PHE A 1 194 ? 59.230 -0.782 -30.370 1.00 67.25 194 PHE A C 1
ATOM 1581 O O . PHE A 1 194 ? 60.120 -0.489 -29.587 1.00 67.25 194 PHE A O 1
ATOM 1588 N N . GLN A 1 195 ? 58.385 0.136 -30.853 1.00 67.38 195 GLN A N 1
ATOM 1589 C CA . GLN A 1 195 ? 58.504 1.578 -30.568 1.00 67.38 195 GLN A CA 1
ATOM 1590 C C . GLN A 1 195 ? 58.273 1.971 -29.098 1.00 67.38 195 GLN A C 1
ATOM 1592 O O . GLN A 1 195 ? 58.631 3.071 -28.713 1.00 67.38 195 GLN A O 1
ATOM 1597 N N . LYS A 1 196 ? 57.646 1.111 -28.285 1.00 71.06 196 LYS A N 1
ATOM 1598 C CA . LYS A 1 196 ? 57.424 1.344 -26.845 1.00 71.06 196 LYS A CA 1
ATOM 1599 C C . LYS A 1 196 ? 58.557 0.826 -25.951 1.00 71.06 196 LYS A C 1
ATOM 1601 O O . LYS A 1 196 ? 58.493 1.021 -24.743 1.00 71.06 196 LYS A O 1
ATOM 1606 N N . LYS A 1 197 ? 59.495 0.063 -26.521 1.00 64.06 197 LYS A N 1
ATOM 1607 C CA . LYS A 1 197 ? 60.643 -0.535 -25.820 1.00 64.06 197 LYS A CA 1
ATOM 1608 C C . LYS A 1 197 ? 61.949 0.236 -26.043 1.00 64.06 197 LYS A C 1
ATOM 1610 O O . LYS A 1 197 ? 62.954 -0.139 -25.450 1.00 64.06 197 LYS A O 1
ATOM 1615 N N . VAL A 1 198 ? 61.915 1.248 -26.907 1.00 50.97 198 VAL A N 1
ATOM 1616 C CA . VAL A 1 198 ? 62.950 2.274 -27.087 1.00 50.97 198 VAL A CA 1
ATOM 1617 C C . VAL A 1 198 ? 62.507 3.491 -26.293 1.00 50.97 198 VAL A C 1
ATOM 1619 O O . VAL A 1 198 ? 63.372 4.094 -25.633 1.00 50.97 198 VAL A O 1
#

Mean predicted aligned error: 16.63 Å

pLDDT: mean 80.91, std 18.64, range [42.47, 98.62]

Nearest PDB structures (foldseek):
  6teo-assembly2_D  TM=2.392E-01  e=2.337E+00  Saccharomyces cerevisiae S288C

Foldseek 3Di:
DDDDDDPPDDDDPDDDDDDPDDDDDDPPDDPPPPPPPPPPPPPPPPPPCPPPPDADPVLVVLVVLCDFDCDPNDTHHRPADPVNSVVVVVVCVVVVGDHDDDPDDDPDPDDDDPDDPCVVCVVVVVVVVVVVVVCVVVVVVVVVVVVVVVVVVVVVVVVVLVVVCVVCVVVVHHSPDPVSVVVVVVVVVVVVVVVVVD